Protein AF-A0A5C8BRM3-F1 (afdb_monomer_lite)

Secondary structure (DSSP, 8-state):
------------------------------------------------EEEEEEEPPPSSS---S-TTSPEEEEEEEETTEEEEEEEEEEEE-TTSPEEEEEEE--TTSPTT-EEEEEEE----GGG--S---EEEEEEEE--TTS--EEEE-HHHHHHHHHHHHHHHH---HHHHHHHHHHHHT-TTS-TT--HHHHHHHHHHHH-SSS-HHHHHHHHHHHHHHT-PPPTTS-----------

pLDDT: mean 70.57, std 22.14, range [24.09, 96.56]

Radius of gyration: 27.74 Å; chains: 1; bounding box: 87×80×61 Å

Structure (mmCIF, N/CA/C/O backbone):
data_AF-A0A5C8BRM3-F1
#
_entry.id   AF-A0A5C8BRM3-F1
#
loop_
_atom_site.group_PDB
_atom_site.id
_atom_site.type_symbol
_atom_site.label_atom_id
_atom_site.label_alt_id
_atom_site.label_comp_id
_atom_site.label_asym_id
_atom_site.label_entity_id
_atom_site.label_seq_id
_atom_site.pdbx_PDB_ins_code
_atom_site.Cartn_x
_atom_site.Cartn_y
_atom_site.Cartn_z
_atom_site.occupancy
_atom_site.B_iso_or_equiv
_atom_site.auth_seq_id
_atom_site.auth_comp_id
_atom_site.auth_asym_id
_atom_site.auth_atom_id
_atom_site.pdbx_PDB_model_num
ATOM 1 N N . MET A 1 1 ? 52.887 34.085 -2.400 1.00 33.94 1 MET A N 1
ATOM 2 C CA . MET A 1 1 ? 53.032 35.352 -1.649 1.00 33.94 1 MET A CA 1
ATOM 3 C C . MET A 1 1 ? 51.796 36.210 -1.885 1.00 33.94 1 MET A C 1
ATOM 5 O O . MET A 1 1 ? 51.339 36.276 -3.013 1.00 33.94 1 MET A O 1
ATOM 9 N N . ASN A 1 2 ? 51.320 36.836 -0.806 1.00 32.50 2 ASN A N 1
ATOM 10 C CA . ASN A 1 2 ? 50.302 37.887 -0.669 1.00 32.50 2 ASN A CA 1
ATOM 11 C C . ASN A 1 2 ? 48.790 37.602 -0.811 1.00 32.50 2 ASN A C 1
ATOM 13 O O . ASN A 1 2 ? 48.264 37.232 -1.853 1.00 32.50 2 ASN A O 1
ATOM 17 N N . ARG A 1 3 ? 48.130 37.877 0.327 1.00 39.44 3 ARG A N 1
ATOM 18 C CA . ARG A 1 3 ? 46.704 38.064 0.623 1.00 39.44 3 ARG A CA 1
ATOM 19 C C . ARG A 1 3 ? 46.235 39.467 0.198 1.00 39.44 3 ARG A C 1
ATOM 21 O O . ARG A 1 3 ? 47.055 40.379 0.202 1.00 39.44 3 ARG A O 1
ATOM 28 N N . ASN A 1 4 ? 44.924 39.638 -0.022 1.00 40.19 4 ASN A N 1
ATOM 29 C CA . ASN A 1 4 ? 44.026 40.653 0.593 1.00 40.19 4 ASN A CA 1
ATOM 30 C C . ASN A 1 4 ? 42.667 40.628 -0.145 1.00 40.19 4 ASN A C 1
ATOM 32 O O . ASN A 1 4 ? 42.643 40.661 -1.366 1.00 40.19 4 ASN A O 1
ATOM 36 N N . ILE A 1 5 ? 41.539 40.287 0.497 1.00 44.06 5 ILE A N 1
ATOM 37 C CA . ILE A 1 5 ? 40.654 41.110 1.357 1.00 44.06 5 ILE A CA 1
ATOM 38 C C . ILE A 1 5 ? 40.067 42.321 0.617 1.00 44.06 5 ILE A C 1
ATOM 40 O O . ILE A 1 5 ? 40.790 43.280 0.389 1.00 44.06 5 ILE A O 1
ATOM 44 N N . LEU A 1 6 ? 38.740 42.333 0.404 1.00 38.66 6 LEU A N 1
ATOM 45 C CA . LEU A 1 6 ? 37.897 43.491 0.739 1.00 38.66 6 LEU A CA 1
ATOM 46 C C . LEU A 1 6 ? 36.417 43.104 0.939 1.00 38.66 6 LEU A C 1
ATOM 48 O O . LEU A 1 6 ? 35.855 42.284 0.218 1.00 38.66 6 LEU A O 1
ATOM 52 N N . ARG A 1 7 ? 35.832 43.694 1.988 1.00 39.94 7 ARG A N 1
ATOM 53 C CA . ARG A 1 7 ? 34.447 43.594 2.474 1.00 39.94 7 ARG A CA 1
ATOM 54 C C . ARG A 1 7 ? 33.594 44.759 1.941 1.00 39.94 7 ARG A C 1
ATOM 56 O O . A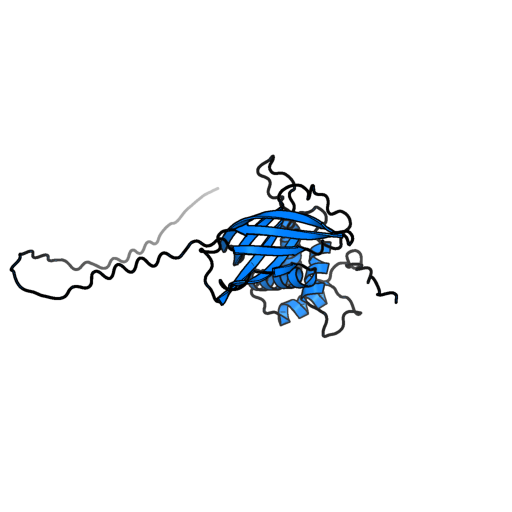RG A 1 7 ? 34.148 45.796 1.600 1.00 39.94 7 ARG A O 1
ATOM 63 N N . HIS A 1 8 ? 32.274 44.590 2.107 1.00 33.12 8 HIS A N 1
ATOM 64 C CA . HIS A 1 8 ? 31.200 45.581 2.341 1.00 33.12 8 HIS A CA 1
ATOM 65 C C . HIS A 1 8 ? 30.158 45.735 1.222 1.00 33.12 8 HIS A C 1
ATOM 67 O O . HIS A 1 8 ? 30.455 46.240 0.152 1.00 33.12 8 HIS A O 1
ATOM 73 N N . HIS A 1 9 ? 28.894 45.414 1.532 1.00 34.38 9 HIS A N 1
ATOM 74 C CA . HIS A 1 9 ? 27.909 46.452 1.855 1.00 34.38 9 HIS A CA 1
ATOM 75 C C . HIS A 1 9 ? 26.719 45.903 2.659 1.00 34.38 9 HIS A C 1
ATOM 77 O O . HIS A 1 9 ? 26.173 44.840 2.386 1.00 34.38 9 HIS A O 1
ATOM 83 N N . VAL A 1 10 ? 26.372 46.670 3.691 1.00 36.19 10 VAL A N 1
ATOM 84 C CA . VAL A 1 10 ? 25.196 46.576 4.559 1.00 36.19 10 VAL A CA 1
ATOM 85 C C . VAL A 1 10 ? 24.140 47.519 3.988 1.00 36.19 10 VAL A C 1
ATOM 87 O O . VAL A 1 10 ? 24.482 48.661 3.691 1.00 36.19 10 VAL A O 1
ATOM 90 N N . VAL A 1 11 ? 22.871 47.104 3.934 1.00 40.31 11 VAL A N 1
ATOM 91 C CA . VAL A 1 11 ? 21.732 48.038 3.941 1.00 40.31 11 VAL A CA 1
ATOM 92 C C . VAL A 1 11 ? 20.674 47.516 4.913 1.00 40.31 11 VAL A C 1
ATOM 94 O O . VAL A 1 11 ? 20.016 46.508 4.674 1.00 40.31 11 VAL A O 1
ATOM 97 N N . LYS A 1 12 ? 20.559 48.221 6.044 1.00 36.03 12 LYS A N 1
ATOM 98 C CA . LYS A 1 12 ? 19.409 48.228 6.955 1.00 36.03 12 LYS A CA 1
ATOM 99 C C . LYS A 1 12 ? 18.320 49.101 6.331 1.00 36.03 12 LYS A C 1
ATOM 101 O O . LYS A 1 12 ? 18.630 50.213 5.912 1.00 36.03 12 LYS A O 1
ATOM 106 N N . LEU A 1 13 ? 17.064 48.666 6.385 1.00 35.78 13 LEU A N 1
ATOM 107 C CA . LEU A 1 13 ? 15.916 49.564 6.272 1.00 35.78 13 LEU A CA 1
ATOM 108 C C . LEU A 1 13 ? 15.060 49.427 7.539 1.00 35.78 13 LEU A C 1
ATOM 110 O O . LEU A 1 13 ? 14.496 48.371 7.810 1.00 35.78 13 LEU A O 1
ATOM 114 N N . CYS A 1 14 ? 15.032 50.499 8.329 1.00 35.19 14 CYS A N 1
ATOM 115 C CA . CYS A 1 14 ? 14.051 50.743 9.382 1.00 35.19 14 CYS A CA 1
ATOM 116 C C . CYS A 1 14 ? 12.782 51.323 8.751 1.00 35.19 14 CYS A C 1
ATOM 118 O O . CYS A 1 14 ? 12.893 52.179 7.875 1.00 35.19 14 CYS A O 1
ATOM 120 N N . LEU A 1 15 ? 11.609 50.997 9.295 1.00 36.41 15 LEU A N 1
ATOM 121 C CA . LEU A 1 15 ? 10.520 51.969 9.355 1.00 36.41 15 LEU A CA 1
ATOM 122 C C . LEU A 1 15 ? 9.766 51.868 10.689 1.00 36.41 15 LEU A C 1
ATOM 124 O O . LEU A 1 15 ? 9.426 50.786 11.162 1.00 36.41 15 LEU A O 1
ATOM 128 N N . CYS A 1 16 ? 9.606 53.051 11.278 1.00 32.66 16 CYS A N 1
ATOM 129 C CA . CYS A 1 16 ? 9.000 53.428 12.552 1.00 32.66 16 CYS A CA 1
ATOM 130 C C . CYS A 1 16 ? 7.506 53.041 12.636 1.00 32.66 16 CYS A C 1
ATOM 132 O O . CYS A 1 16 ? 6.814 53.055 11.627 1.00 32.66 16 CYS A O 1
ATOM 134 N N . MET A 1 17 ? 6.999 52.537 13.768 1.00 33.06 17 MET A N 1
ATOM 135 C CA . MET A 1 17 ? 6.619 53.238 15.014 1.00 33.06 17 MET A CA 1
ATOM 136 C C . MET A 1 17 ? 5.315 54.050 14.883 1.00 33.06 17 MET A C 1
ATOM 138 O O . MET A 1 17 ? 5.264 55.057 14.187 1.00 33.06 17 MET A O 1
ATOM 142 N N . GLY A 1 18 ? 4.289 53.623 15.626 1.00 34.72 18 GLY A N 1
ATOM 143 C CA . GLY A 1 18 ? 3.053 54.355 15.912 1.00 34.72 18 GLY A CA 1
ATOM 144 C C . GLY A 1 18 ? 2.516 53.906 17.277 1.00 34.72 18 GLY A C 1
ATOM 145 O O . GLY A 1 18 ? 2.376 52.712 17.519 1.00 34.72 18 GLY A O 1
ATOM 146 N N . ILE A 1 19 ? 2.328 54.865 18.182 1.00 42.38 19 ILE A N 1
ATOM 147 C CA . ILE A 1 19 ? 2.226 54.759 19.648 1.00 42.38 19 ILE A CA 1
ATOM 148 C C . ILE A 1 19 ? 0.770 54.952 20.136 1.00 42.38 19 ILE A C 1
ATOM 150 O O . ILE A 1 19 ? 0.072 55.788 19.578 1.00 42.38 19 ILE A O 1
ATOM 154 N N . ALA A 1 20 ? 0.429 54.271 21.250 1.00 35.75 20 ALA A N 1
ATOM 155 C CA . ALA A 1 20 ? -0.566 54.590 22.308 1.00 35.75 20 ALA A CA 1
ATOM 156 C C . ALA A 1 20 ? -2.073 54.635 21.937 1.00 35.75 20 ALA A C 1
ATOM 158 O O . ALA A 1 20 ? -2.446 54.927 20.816 1.00 35.75 20 ALA A O 1
ATOM 159 N N . THR A 1 21 ? -3.044 54.360 22.822 1.00 38.44 21 THR A N 1
ATOM 160 C CA . THR A 1 21 ? -3.117 54.611 24.276 1.00 38.44 21 THR A CA 1
ATOM 161 C C . THR A 1 21 ? -4.229 53.758 24.910 1.00 38.44 21 THR A C 1
ATOM 163 O O . THR A 1 21 ? -5.234 53.470 24.266 1.00 38.44 21 THR A O 1
ATOM 166 N N . ALA A 1 22 ? -4.060 53.393 26.182 1.00 45.62 22 ALA A N 1
ATOM 167 C CA . ALA A 1 22 ? -5.053 52.734 27.031 1.00 45.62 22 ALA A CA 1
ATOM 168 C C . ALA A 1 22 ? -6.042 53.734 27.657 1.00 45.62 22 ALA A C 1
ATOM 170 O O . ALA A 1 22 ? -5.637 54.851 27.960 1.00 45.62 22 ALA A O 1
ATOM 171 N N . LEU A 1 23 ? -7.270 53.293 27.968 1.00 40.19 23 LEU A N 1
ATOM 172 C CA . LEU A 1 23 ? -8.104 53.835 29.053 1.00 40.19 23 LEU A CA 1
ATOM 173 C C . LEU A 1 23 ? -8.989 52.721 29.644 1.00 40.19 23 LEU A C 1
ATOM 175 O O . LEU A 1 23 ? -9.676 52.001 28.923 1.00 40.19 23 LEU A O 1
ATOM 179 N N . MET A 1 24 ? -8.933 52.590 30.970 1.00 43.12 24 MET A N 1
ATOM 180 C CA . MET A 1 24 ? -9.827 51.788 31.812 1.00 43.12 24 MET A CA 1
ATOM 181 C C . MET A 1 24 ? -11.068 52.598 32.222 1.00 43.12 24 MET A C 1
ATOM 183 O O . MET A 1 24 ? -10.967 53.819 32.312 1.00 43.12 24 MET A O 1
ATOM 187 N N . THR A 1 25 ? -12.171 51.910 32.559 1.00 35.41 25 THR A N 1
ATOM 188 C CA . THR A 1 25 ? -13.159 52.124 33.667 1.00 35.41 25 THR A CA 1
ATOM 189 C C . THR A 1 25 ? -14.508 51.498 33.256 1.00 35.41 25 THR A C 1
ATOM 191 O O . THR A 1 25 ? -14.985 51.739 32.159 1.00 35.41 25 THR A O 1
ATOM 194 N N . SER A 1 26 ? -15.012 50.462 33.938 1.00 28.09 26 SER A N 1
ATOM 195 C CA . SER A 1 26 ? -15.784 50.412 35.202 1.00 28.09 26 SER A CA 1
ATOM 196 C C . SER A 1 26 ? -17.305 50.289 34.974 1.00 28.09 26 SER A C 1
ATOM 198 O O . SER A 1 26 ? -17.882 50.942 34.116 1.00 28.09 26 SER A O 1
ATOM 200 N N . CYS A 1 27 ? -17.911 49.402 35.767 1.00 39.59 27 CYS A N 1
ATOM 201 C CA . CYS A 1 27 ? -19.230 48.763 35.687 1.00 39.59 27 CYS A CA 1
ATOM 202 C C . CYS A 1 27 ? -20.474 49.671 35.798 1.00 39.59 27 CYS A C 1
ATOM 204 O O . CYS A 1 27 ? -20.433 50.662 36.520 1.00 39.59 27 CYS A O 1
ATOM 206 N N . SER A 1 28 ? -21.629 49.199 35.288 1.00 31.48 28 SER A N 1
ATOM 207 C CA . SER A 1 28 ? -22.890 49.173 36.064 1.00 31.48 28 SER A CA 1
ATOM 208 C C . SER A 1 28 ? -23.969 48.213 35.502 1.00 31.48 28 SER A C 1
ATOM 210 O O . SER A 1 28 ? -24.071 48.015 34.296 1.00 31.48 28 SER A O 1
ATOM 212 N N . ARG A 1 29 ? -24.722 47.641 36.457 1.00 34.34 29 ARG A N 1
ATOM 213 C CA . ARG A 1 29 ? -25.934 46.773 36.505 1.00 34.34 29 ARG A CA 1
ATOM 214 C C . ARG A 1 29 ? -27.139 47.254 35.664 1.00 34.34 29 ARG A C 1
ATOM 216 O O . ARG A 1 29 ? -27.146 48.418 35.294 1.00 34.34 29 ARG A O 1
ATOM 223 N N . ASP A 1 30 ? -28.247 46.551 35.379 1.00 33.84 30 ASP A N 1
ATOM 224 C CA . ASP A 1 30 ? -28.922 45.252 35.659 1.00 33.84 30 ASP A CA 1
ATOM 225 C C . ASP A 1 30 ? -29.889 45.057 34.442 1.00 33.84 30 ASP A C 1
ATOM 227 O O . ASP A 1 30 ? -30.340 46.049 33.872 1.00 33.84 30 ASP A O 1
ATOM 231 N N . SER A 1 31 ? -30.293 43.884 33.935 1.00 34.47 31 SER A N 1
ATOM 232 C CA . SER A 1 31 ? -31.381 43.061 34.488 1.00 34.47 31 SER A CA 1
ATOM 233 C C . SER A 1 31 ? -31.835 41.967 33.488 1.00 34.47 31 SER A C 1
ATOM 235 O O . SER A 1 31 ? -32.040 42.223 32.308 1.00 34.47 31 SER A O 1
ATOM 237 N N . ASN A 1 32 ? -32.050 40.772 34.046 1.0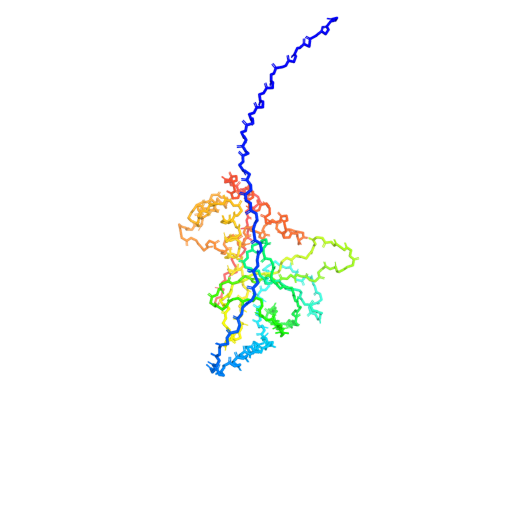0 32.44 32 ASN A N 1
ATOM 238 C CA . ASN A 1 32 ? -33.080 39.762 33.768 1.00 32.44 32 ASN A CA 1
ATOM 239 C C . ASN A 1 32 ? -33.186 38.913 32.477 1.00 32.44 32 ASN A C 1
ATOM 241 O O . ASN A 1 32 ? -33.354 39.375 31.356 1.00 32.44 32 ASN A O 1
ATOM 245 N N . THR A 1 33 ? -33.380 37.622 32.794 1.00 35.09 33 THR A N 1
ATOM 246 C CA . THR A 1 33 ? -34.194 36.574 32.149 1.00 35.09 33 THR A CA 1
ATOM 247 C C . THR A 1 33 ? -33.645 35.845 30.929 1.00 35.09 33 THR A C 1
ATOM 249 O O . THR A 1 33 ? -33.530 36.391 29.841 1.00 35.09 33 THR A O 1
ATOM 252 N N . GLY A 1 34 ? -33.439 34.537 31.107 1.00 32.78 34 GLY A N 1
ATOM 253 C CA . GLY A 1 34 ? -33.334 33.587 30.005 1.00 32.78 34 GLY A CA 1
ATOM 254 C C . GLY A 1 34 ? -32.435 32.411 30.335 1.00 32.78 34 GLY A C 1
ATOM 255 O O . GLY A 1 34 ? -31.276 32.388 29.943 1.00 32.78 34 GLY A O 1
ATOM 256 N N . ALA A 1 35 ? -32.971 31.437 31.067 1.00 44.75 35 ALA A N 1
ATOM 257 C CA . ALA A 1 35 ? -32.352 30.134 31.231 1.00 44.75 35 ALA A CA 1
ATOM 258 C C . ALA A 1 35 ? -32.017 29.521 29.862 1.00 44.75 35 ALA A C 1
ATOM 260 O O . ALA A 1 35 ? -32.916 29.300 29.061 1.00 44.75 35 ALA A O 1
ATOM 261 N N . PHE A 1 36 ? -30.743 29.214 29.630 1.00 35.62 36 PHE A N 1
ATOM 262 C CA . PHE A 1 36 ? -30.307 28.150 28.726 1.00 35.62 36 PHE A CA 1
ATOM 263 C C . PHE A 1 36 ? -28.904 27.704 29.159 1.00 35.62 36 PHE A C 1
ATOM 265 O O . PHE A 1 36 ? -27.912 27.870 28.455 1.00 35.62 36 PHE A O 1
ATOM 272 N N . GLU A 1 37 ? -28.812 27.086 30.341 1.00 37.88 37 GLU A N 1
ATOM 273 C CA . GLU A 1 37 ? -27.735 26.126 30.610 1.00 37.88 37 GLU A CA 1
ATOM 274 C C . GLU A 1 37 ? -28.010 24.846 29.808 1.00 37.88 37 GLU A C 1
ATOM 276 O O . GLU A 1 37 ? -28.275 23.771 30.332 1.00 37.88 37 GLU A O 1
ATOM 281 N N . GLY A 1 38 ? -27.939 24.971 28.486 1.00 37.31 38 GLY A N 1
ATOM 282 C CA . GLY A 1 38 ? -27.711 23.849 27.598 1.00 37.31 38 GLY A CA 1
ATOM 283 C C . GLY A 1 38 ? -26.216 23.583 27.554 1.00 37.31 38 GLY A C 1
ATOM 284 O O . GLY A 1 38 ? -25.580 23.808 26.527 1.00 37.31 38 GLY A O 1
ATOM 285 N N . LYS A 1 39 ? -25.629 23.098 28.657 1.00 35.75 39 LYS A N 1
ATOM 286 C CA . LYS A 1 39 ? -24.411 22.291 28.535 1.00 35.75 39 LYS A CA 1
ATOM 287 C C . LYS A 1 39 ? -24.839 21.003 27.848 1.00 35.75 39 LYS A C 1
ATOM 289 O O . LYS A 1 39 ? -25.041 19.977 28.491 1.00 35.75 39 LYS A O 1
ATOM 294 N N . THR A 1 40 ? -24.970 21.054 26.527 1.00 38.59 40 THR A N 1
ATOM 295 C CA . THR A 1 40 ? -24.859 19.862 25.703 1.00 38.59 40 THR A CA 1
ATOM 296 C C . THR A 1 40 ? -23.413 19.418 25.868 1.00 38.59 40 THR A C 1
ATOM 298 O O . THR A 1 40 ? -22.533 19.765 25.084 1.00 38.59 40 THR A O 1
ATOM 301 N N . GLN A 1 41 ? -23.141 18.685 26.950 1.00 38.06 41 GLN A N 1
ATOM 302 C CA . GLN A 1 41 ? -22.083 17.699 26.923 1.00 38.06 41 GLN A CA 1
ATOM 303 C C . GLN A 1 41 ? -22.475 16.768 25.784 1.00 38.06 41 GLN A C 1
ATOM 305 O O . GLN A 1 41 ? -23.250 15.829 25.953 1.00 38.06 41 GLN A O 1
ATOM 310 N N . ILE A 1 42 ? -21.968 17.070 24.590 1.00 38.38 42 ILE A N 1
ATOM 311 C CA . ILE A 1 42 ? -21.775 16.062 23.568 1.00 38.38 42 ILE A CA 1
ATOM 312 C C . ILE A 1 42 ? -20.759 15.123 24.207 1.00 38.38 42 ILE A C 1
ATOM 314 O O . ILE A 1 42 ? -19.548 15.296 24.084 1.00 38.38 42 ILE A O 1
ATOM 318 N N . ILE A 1 43 ? -21.263 14.169 24.987 1.00 41.25 43 ILE A N 1
ATOM 319 C CA . ILE A 1 43 ? -20.528 12.968 25.329 1.00 41.25 43 ILE A CA 1
ATOM 320 C C . ILE A 1 43 ? -20.413 12.265 23.983 1.00 41.25 43 ILE A C 1
ATOM 322 O O . ILE A 1 43 ? -21.282 11.484 23.595 1.00 41.25 43 ILE A O 1
ATOM 326 N N . ALA A 1 44 ? -19.383 12.632 23.216 1.00 46.28 44 ALA A N 1
ATOM 327 C CA . ALA A 1 44 ? -18.902 11.811 22.128 1.00 46.28 44 ALA A CA 1
ATOM 328 C C . ALA A 1 44 ? -18.569 10.485 22.801 1.00 46.28 44 ALA A C 1
ATOM 330 O O . ALA A 1 44 ? -17.582 10.358 23.525 1.00 46.28 44 ALA A O 1
ATOM 331 N N . THR A 1 45 ? -19.508 9.549 22.719 1.00 51.41 45 THR A N 1
ATOM 332 C CA . THR A 1 45 ? -19.358 8.252 23.348 1.00 51.41 45 THR A CA 1
ATOM 333 C C . THR A 1 45 ? -18.177 7.618 22.641 1.00 51.41 45 THR A C 1
ATOM 335 O O . THR A 1 45 ? -18.256 7.320 21.452 1.00 51.41 45 THR A O 1
ATOM 338 N N . ASN A 1 46 ? -17.061 7.508 23.370 1.00 62.44 46 ASN A N 1
ATOM 339 C CA . ASN A 1 46 ? -15.823 6.870 22.942 1.00 62.44 46 ASN A CA 1
ATOM 340 C C . ASN A 1 46 ? -16.097 5.378 22.716 1.00 62.44 46 ASN A C 1
ATOM 342 O O . ASN A 1 46 ? -15.691 4.543 23.520 1.00 62.44 46 ASN A O 1
ATOM 346 N N . LYS A 1 47 ? -16.860 5.033 21.679 1.00 69.00 47 LYS A N 1
ATOM 347 C CA . LYS A 1 47 ? -17.180 3.647 21.373 1.00 69.00 47 LYS A CA 1
ATOM 348 C C . LYS A 1 47 ? -15.995 3.060 20.618 1.00 69.00 47 LYS A C 1
ATOM 350 O O . LYS A 1 47 ? -15.677 3.555 19.537 1.00 69.00 47 LYS A O 1
ATOM 355 N N . PRO A 1 48 ? -15.333 2.038 21.179 1.00 79.69 48 PRO A N 1
ATOM 356 C CA . PRO A 1 48 ? -14.344 1.284 20.434 1.00 79.69 48 PRO A CA 1
ATOM 357 C C . PRO A 1 48 ? -15.002 0.705 19.181 1.00 79.69 48 PRO A C 1
ATOM 359 O O . PRO A 1 48 ? -16.143 0.237 19.237 1.00 79.69 48 PRO A O 1
ATOM 362 N N . VAL A 1 49 ? -14.287 0.734 18.063 1.00 80.44 49 VAL A N 1
ATOM 363 C CA . VAL A 1 49 ? -14.715 0.135 16.801 1.00 80.44 49 VAL A CA 1
ATOM 364 C C . VAL A 1 49 ? -13.838 -1.082 16.549 1.00 80.44 49 VAL A C 1
ATOM 366 O O . VAL A 1 49 ? -12.613 -1.028 16.666 1.00 80.44 49 VAL A O 1
ATOM 369 N N . THR A 1 50 ? -14.465 -2.205 16.215 1.00 84.62 50 THR A N 1
ATOM 370 C CA . THR A 1 50 ? -13.729 -3.389 15.775 1.00 84.62 50 THR A CA 1
ATOM 371 C C . THR A 1 50 ? -13.213 -3.161 14.359 1.00 84.62 50 THR A C 1
ATOM 373 O O . THR A 1 50 ? -13.976 -2.767 13.483 1.00 84.62 50 THR A O 1
ATOM 376 N N . ILE A 1 51 ? -11.936 -3.436 14.122 1.00 84.12 51 ILE A N 1
ATOM 377 C CA . ILE A 1 51 ? -11.317 -3.449 12.796 1.00 84.12 51 ILE A CA 1
ATOM 378 C C . ILE A 1 51 ? -11.089 -4.910 12.427 1.00 84.12 51 ILE A C 1
ATOM 380 O O . ILE A 1 51 ? -10.533 -5.669 13.224 1.00 84.12 51 ILE A O 1
ATOM 384 N N . LYS A 1 52 ? -11.515 -5.304 11.226 1.00 87.12 52 LYS A N 1
ATOM 385 C CA . LYS A 1 52 ? -11.315 -6.650 10.682 1.00 87.12 52 LYS A CA 1
ATOM 386 C C . LYS A 1 52 ? -10.504 -6.562 9.400 1.00 87.12 52 LYS A C 1
ATOM 388 O O . LYS A 1 52 ? -10.850 -5.808 8.496 1.00 87.12 52 LYS A O 1
ATOM 393 N N . LEU A 1 53 ? -9.434 -7.342 9.321 1.00 84.06 53 LEU A N 1
ATOM 394 C CA . LEU A 1 53 ? -8.540 -7.390 8.171 1.00 84.06 53 LEU A CA 1
ATOM 395 C C . LEU A 1 53 ? -8.361 -8.838 7.733 1.00 84.06 53 LEU A C 1
ATOM 397 O O . LEU A 1 53 ? -8.143 -9.730 8.553 1.00 84.06 53 LEU A O 1
ATOM 401 N N . THR A 1 54 ? -8.411 -9.069 6.430 1.00 83.75 54 THR A N 1
ATOM 402 C CA . THR A 1 54 ? -7.857 -10.280 5.827 1.00 83.75 54 THR A CA 1
ATOM 403 C C . THR A 1 54 ? -6.638 -9.860 5.034 1.00 83.75 54 THR A C 1
ATOM 405 O O . THR A 1 54 ? -6.760 -9.074 4.103 1.00 83.75 54 THR A O 1
ATOM 408 N N . VAL A 1 55 ? -5.466 -10.342 5.427 1.00 79.38 55 VAL A N 1
ATOM 409 C CA . VAL A 1 55 ? -4.209 -10.052 4.747 1.00 79.38 55 VAL A CA 1
ATOM 410 C C . VAL A 1 55 ? -3.845 -11.260 3.908 1.00 79.38 55 VAL A C 1
ATOM 412 O O . VAL A 1 55 ? -3.564 -12.343 4.428 1.00 79.38 55 VAL A O 1
ATOM 415 N N . GLU A 1 56 ? -3.882 -11.074 2.596 1.00 78.25 56 GLU A N 1
ATOM 416 C CA . GLU A 1 56 ? -3.250 -11.985 1.662 1.00 78.25 56 GLU A CA 1
ATOM 417 C C . GLU A 1 56 ? -1.748 -11.711 1.719 1.00 78.25 56 GLU A C 1
ATOM 419 O O . GLU A 1 56 ? -1.316 -10.586 1.455 1.00 78.25 56 GLU A O 1
ATOM 424 N N . PRO A 1 57 ? -0.940 -12.696 2.133 1.00 62.41 57 PRO A N 1
ATOM 425 C CA . PRO A 1 57 ? 0.481 -12.494 2.302 1.00 62.41 57 PRO A CA 1
ATOM 426 C C . PRO A 1 57 ? 1.130 -11.988 1.031 1.00 62.41 57 PRO A C 1
ATOM 428 O O . PRO A 1 57 ? 0.742 -12.360 -0.081 1.00 62.41 57 PRO A O 1
ATOM 431 N N . ARG A 1 58 ? 2.217 -11.240 1.207 1.00 62.25 58 ARG A N 1
ATOM 432 C CA . ARG A 1 58 ? 3.105 -10.934 0.097 1.00 62.25 58 ARG A CA 1
ATOM 433 C C . ARG A 1 58 ? 3.562 -12.254 -0.531 1.00 62.25 58 ARG A C 1
ATOM 435 O O . ARG A 1 58 ? 4.164 -13.068 0.156 1.00 62.25 58 ARG A O 1
ATOM 442 N N . LEU A 1 59 ? 3.273 -12.460 -1.821 1.00 43.47 59 LEU A N 1
ATOM 443 C CA . LEU A 1 59 ? 3.512 -13.684 -2.619 1.00 43.47 59 LEU A CA 1
ATOM 444 C C . LEU A 1 59 ? 4.963 -14.227 -2.633 1.00 43.47 59 LEU A C 1
ATOM 446 O O . LEU A 1 59 ? 5.268 -15.180 -3.349 1.00 43.47 59 LEU A O 1
ATOM 450 N N . THR A 1 60 ? 5.885 -13.655 -1.865 1.00 43.09 60 THR A N 1
ATOM 451 C CA . THR A 1 60 ? 7.236 -14.179 -1.698 1.00 43.09 60 THR A CA 1
ATOM 452 C C . THR A 1 60 ? 7.266 -15.173 -0.546 1.00 43.09 60 THR A C 1
ATOM 454 O O . THR A 1 60 ? 6.888 -14.844 0.576 1.00 43.09 60 THR A O 1
ATOM 457 N N . LYS A 1 61 ? 7.729 -16.391 -0.855 1.00 42.72 61 LYS A N 1
ATOM 458 C CA . LYS A 1 61 ? 8.083 -17.451 0.097 1.00 42.72 61 LYS A CA 1
ATOM 459 C C . LYS A 1 61 ? 8.687 -16.845 1.364 1.00 42.72 61 LYS A C 1
ATOM 461 O O . LYS A 1 61 ? 9.606 -16.043 1.261 1.00 42.72 61 LYS A O 1
ATOM 466 N N . ASP A 1 62 ? 8.187 -17.286 2.512 1.00 48.56 62 ASP A N 1
ATOM 467 C CA . ASP A 1 62 ? 8.628 -16.925 3.859 1.00 48.56 62 ASP A CA 1
ATOM 468 C C . ASP A 1 62 ? 7.949 -15.687 4.459 1.00 48.56 62 ASP A C 1
ATOM 470 O O . ASP A 1 62 ? 8.593 -14.679 4.756 1.00 48.56 62 ASP A O 1
ATOM 474 N N . ILE A 1 63 ? 6.663 -15.814 4.812 1.00 51.34 63 ILE A N 1
ATOM 475 C CA . ILE A 1 63 ? 6.185 -15.066 5.978 1.00 51.34 63 ILE A CA 1
ATOM 476 C C . ILE A 1 63 ? 6.897 -15.638 7.218 1.00 51.34 63 ILE A C 1
ATOM 478 O O . ILE A 1 63 ? 6.418 -16.554 7.883 1.00 51.34 63 ILE A O 1
ATOM 482 N N . LYS A 1 64 ? 8.107 -15.152 7.497 1.00 51.88 64 LYS A N 1
ATOM 483 C CA . LYS A 1 64 ? 8.848 -15.468 8.721 1.00 51.88 64 LYS A CA 1
ATOM 484 C C . LYS A 1 64 ? 8.393 -14.500 9.809 1.00 51.88 64 LYS A C 1
ATOM 486 O O . LYS A 1 64 ? 8.795 -13.338 9.819 1.00 51.88 64 LYS A O 1
ATOM 491 N N . GLY A 1 65 ? 7.555 -14.988 10.715 1.00 54.97 65 GLY A N 1
ATOM 492 C CA . GLY A 1 65 ? 7.051 -14.244 11.865 1.00 54.97 65 GLY A CA 1
ATOM 493 C C . GLY A 1 65 ? 6.192 -15.140 12.751 1.00 54.97 65 GLY A C 1
ATOM 494 O O . GLY A 1 65 ? 5.557 -16.073 12.261 1.00 54.97 65 GLY A O 1
ATOM 495 N N . ASP A 1 66 ? 6.201 -14.886 14.056 1.00 61.31 66 ASP A N 1
ATOM 496 C CA . ASP A 1 66 ? 5.335 -15.586 15.002 1.00 61.31 66 ASP A CA 1
ATOM 497 C C . ASP A 1 66 ? 3.949 -14.921 15.038 1.00 61.31 66 ASP A C 1
ATOM 499 O O . ASP A 1 66 ? 3.619 -14.139 15.925 1.00 61.31 66 ASP A O 1
ATOM 503 N N . PHE A 1 67 ? 3.090 -15.248 14.071 1.00 67.38 67 PHE A N 1
ATOM 504 C CA . PHE A 1 67 ? 1.728 -14.692 14.001 1.00 67.38 67 PHE A CA 1
ATOM 505 C C . PHE A 1 67 ? 0.808 -15.121 15.151 1.00 67.38 67 PHE A C 1
ATOM 507 O O . PHE A 1 67 ? -0.355 -14.726 15.157 1.00 67.38 67 PHE A O 1
ATOM 514 N N . THR A 1 68 ? 1.300 -15.904 16.119 1.00 61.47 68 THR A N 1
ATOM 515 C CA . THR A 1 68 ? 0.581 -16.159 17.374 1.00 61.47 68 THR A CA 1
ATOM 516 C C . THR A 1 68 ? 0.625 -14.955 18.323 1.00 61.47 68 THR A C 1
ATOM 518 O O . THR A 1 68 ? -0.222 -14.842 19.210 1.00 61.47 68 THR A O 1
ATOM 521 N N . GLN A 1 69 ? 1.567 -14.026 18.118 1.00 65.75 69 GLN A N 1
ATOM 522 C CA . GLN A 1 69 ? 1.664 -12.761 18.851 1.00 65.75 69 GLN A CA 1
ATOM 523 C C . GLN A 1 69 ? 0.928 -11.624 18.123 1.00 65.75 69 GLN A C 1
ATOM 525 O O . GLN A 1 69 ? 0.408 -11.791 17.017 1.00 65.75 69 GLN A O 1
ATOM 530 N N . SER A 1 70 ? 0.845 -10.447 18.746 1.00 75.88 70 SER A N 1
ATOM 531 C CA . SER A 1 70 ? 0.157 -9.297 18.158 1.00 75.88 70 SER A CA 1
ATOM 532 C C . SER A 1 70 ? 0.896 -8.724 16.942 1.00 75.88 70 SER A C 1
ATOM 534 O O . SER A 1 70 ? 2.097 -8.480 17.003 1.00 75.88 70 SER A O 1
ATOM 536 N N . VAL A 1 71 ? 0.182 -8.493 15.838 1.00 81.69 71 VAL A N 1
ATOM 537 C CA . VAL A 1 71 ? 0.711 -7.903 14.597 1.00 81.69 71 VAL A CA 1
ATOM 538 C C . VAL A 1 71 ? 0.500 -6.383 14.613 1.00 81.69 71 VAL A C 1
ATOM 540 O O . VAL A 1 71 ? -0.647 -5.935 14.674 1.00 81.69 71 VAL A O 1
ATOM 543 N N . PRO A 1 72 ? 1.563 -5.565 14.552 1.00 85.62 72 PRO A N 1
ATOM 544 C CA . PRO A 1 72 ? 1.426 -4.116 14.599 1.00 85.62 72 PRO A CA 1
ATOM 545 C C . PRO A 1 72 ? 0.744 -3.549 13.348 1.00 85.62 72 PRO A C 1
ATOM 547 O O . PRO A 1 72 ? 0.987 -3.997 12.226 1.00 85.62 72 PRO A O 1
ATOM 550 N N . TYR A 1 73 ? -0.063 -2.506 13.538 1.00 87.94 73 TYR A N 1
ATOM 551 C CA . TYR A 1 73 ? -0.626 -1.711 12.447 1.00 87.94 73 TYR A CA 1
ATOM 552 C C . TYR A 1 73 ? -0.558 -0.211 12.742 1.00 87.94 73 TYR A C 1
ATOM 554 O O . TYR A 1 73 ? -0.413 0.204 13.893 1.00 87.94 73 TYR A O 1
ATOM 562 N N . SER A 1 74 ? -0.693 0.597 11.691 1.00 88.81 74 SER A N 1
ATOM 563 C CA . SER A 1 74 ? -0.757 2.055 11.764 1.00 88.81 74 SER A CA 1
ATOM 564 C C . SER A 1 74 ? -1.859 2.594 10.852 1.00 88.81 74 SER A C 1
ATOM 566 O O . SER A 1 74 ? -1.938 2.189 9.694 1.00 88.81 74 SER A O 1
ATOM 568 N N . ILE A 1 75 ? -2.689 3.518 11.345 1.00 89.19 75 ILE A N 1
ATOM 569 C CA . ILE A 1 75 ? -3.661 4.268 10.533 1.00 89.19 75 ILE A CA 1
ATOM 570 C C . ILE A 1 75 ? -3.152 5.687 10.325 1.00 89.19 75 ILE A C 1
ATOM 572 O O . ILE A 1 75 ? -2.713 6.366 11.261 1.00 89.19 75 ILE A O 1
ATOM 576 N N . GLN A 1 76 ? -3.220 6.141 9.078 1.00 88.38 76 GLN A N 1
ATOM 577 C CA . GLN A 1 76 ? -2.653 7.413 8.658 1.00 88.38 76 GLN A CA 1
ATOM 578 C C . GLN A 1 76 ? -3.616 8.136 7.711 1.00 88.38 76 GLN A C 1
ATOM 580 O O . GLN A 1 76 ? -4.279 7.516 6.881 1.00 88.38 76 GLN A O 1
ATOM 585 N N . GLU A 1 77 ? -3.691 9.462 7.826 1.00 83.56 77 GLU A N 1
ATOM 586 C CA . GLU A 1 77 ? -4.377 10.303 6.828 1.00 83.56 77 GLU A CA 1
ATOM 587 C C . GLU A 1 77 ? -3.460 10.559 5.627 1.00 83.56 77 GLU A C 1
ATOM 589 O O . GLU A 1 77 ? -3.914 10.636 4.488 1.00 83.56 77 GLU A O 1
ATOM 594 N N . ARG A 1 78 ? -2.153 10.697 5.890 1.00 74.31 78 ARG A N 1
ATOM 595 C CA . ARG A 1 78 ? -1.102 10.899 4.885 1.00 74.31 78 ARG A CA 1
ATOM 596 C C . ARG A 1 78 ? 0.177 10.177 5.284 1.00 74.31 78 ARG A C 1
ATOM 598 O O . ARG A 1 78 ? 0.313 9.808 6.447 1.00 74.31 78 ARG A O 1
ATOM 605 N N . SER A 1 79 ? 1.161 10.066 4.387 1.00 67.12 79 SER A N 1
ATOM 606 C CA . SER A 1 79 ? 2.371 9.284 4.676 1.00 67.12 79 SER A CA 1
ATOM 607 C C . SER A 1 79 ? 3.175 9.733 5.881 1.00 67.12 79 SER A C 1
ATOM 609 O O . SER A 1 79 ? 3.815 8.921 6.537 1.00 67.12 79 SER A O 1
ATOM 611 N N . TRP A 1 80 ? 3.130 11.028 6.171 1.00 66.62 80 TRP A N 1
ATOM 612 C CA . TRP A 1 80 ? 3.814 11.653 7.298 1.00 66.62 80 TRP A CA 1
ATOM 613 C C . TRP A 1 80 ? 2.858 12.016 8.440 1.00 66.62 80 TRP A C 1
ATOM 615 O O . TRP A 1 80 ? 3.303 12.553 9.451 1.00 66.62 80 TRP A O 1
ATOM 625 N N . HIS A 1 81 ? 1.554 11.748 8.295 1.00 78.19 81 HIS A N 1
ATOM 626 C CA . HIS A 1 81 ? 0.545 12.069 9.302 1.00 78.19 81 HIS A CA 1
ATOM 627 C C . HIS A 1 81 ? -0.098 10.796 9.848 1.00 78.19 81 HIS A C 1
ATOM 629 O O . HIS A 1 81 ? -1.152 10.338 9.393 1.00 78.19 81 HIS A O 1
ATOM 635 N N . LYS A 1 82 ? 0.585 10.229 10.841 1.00 83.50 82 LYS A N 1
ATOM 636 C CA . LYS A 1 82 ? 0.136 9.074 11.610 1.00 83.50 82 LYS A CA 1
ATOM 637 C C . LYS A 1 82 ? -0.882 9.497 12.668 1.00 83.50 82 LYS A C 1
ATOM 639 O O . LYS A 1 82 ? -0.637 10.450 13.402 1.00 83.50 82 LYS A O 1
ATOM 644 N N . LEU A 1 83 ? -1.988 8.759 12.757 1.00 86.94 83 LEU A N 1
ATOM 645 C CA . LEU A 1 83 ? -3.102 9.056 13.664 1.00 86.94 83 LEU A CA 1
ATOM 646 C C . LEU A 1 83 ? -3.306 7.999 14.748 1.00 86.94 83 LEU A C 1
ATOM 648 O O . LEU A 1 83 ? -3.773 8.330 15.836 1.00 86.94 83 LEU A O 1
ATOM 652 N N . LEU A 1 84 ? -2.987 6.740 14.449 1.00 87.44 84 LEU A N 1
ATOM 653 C CA . LEU A 1 84 ? -3.147 5.623 15.374 1.00 87.44 84 LEU A CA 1
ATOM 654 C C . LEU A 1 84 ? -2.077 4.570 15.096 1.00 87.44 84 LEU A C 1
ATOM 656 O O . LEU A 1 84 ? -1.806 4.269 13.936 1.00 87.44 84 LEU A O 1
ATOM 660 N N . ASP A 1 85 ? -1.526 3.993 16.157 1.00 88.12 85 ASP A N 1
ATOM 661 C CA . ASP A 1 85 ? -0.806 2.725 16.116 1.00 88.12 85 ASP A CA 1
ATOM 662 C C . ASP A 1 85 ? -1.545 1.740 17.019 1.00 88.12 85 ASP A C 1
ATOM 664 O O . ASP A 1 85 ? -2.043 2.119 18.081 1.00 88.12 85 ASP A O 1
ATOM 668 N N . GLY A 1 86 ? -1.605 0.482 16.608 1.00 87.69 86 GLY A N 1
ATOM 669 C CA . GLY A 1 86 ? -2.273 -0.548 17.384 1.00 87.69 86 GLY A CA 1
ATOM 670 C C . GLY A 1 86 ? -1.731 -1.935 17.094 1.00 87.69 86 GLY A C 1
ATOM 671 O O . GLY A 1 86 ? -0.691 -2.113 16.455 1.00 87.69 86 GLY A O 1
ATOM 672 N N . GLN A 1 87 ? -2.438 -2.927 17.618 1.00 89.06 87 GLN A N 1
ATOM 673 C CA . GLN A 1 87 ? -2.022 -4.320 17.618 1.00 89.06 87 GLN A CA 1
ATOM 674 C C . GLN A 1 87 ? -3.189 -5.203 17.184 1.00 89.06 87 GLN A C 1
ATOM 676 O O . GLN A 1 87 ? -4.261 -5.166 17.779 1.00 89.06 87 GLN A O 1
ATOM 681 N N . LEU A 1 88 ? -2.981 -6.006 16.148 1.00 87.50 88 LEU A N 1
ATOM 682 C CA . LEU A 1 88 ? -3.950 -6.959 15.626 1.00 87.50 88 LEU A CA 1
ATOM 683 C C . LEU A 1 88 ? -3.717 -8.334 16.239 1.00 87.50 88 LEU A C 1
ATOM 685 O O . LEU A 1 88 ? -2.583 -8.796 16.352 1.00 87.50 88 LEU A O 1
ATOM 689 N N . LYS A 1 89 ? -4.802 -9.030 16.564 1.00 89.12 89 LYS A N 1
ATOM 690 C CA . LYS A 1 89 ? -4.773 -10.468 16.833 1.00 89.12 89 LYS A CA 1
ATOM 691 C C . LYS A 1 89 ? -5.000 -11.192 15.518 1.00 89.12 89 LYS A C 1
ATOM 693 O O . LYS A 1 89 ? -6.059 -11.023 14.918 1.00 89.12 89 LYS A O 1
ATOM 698 N N . CYS A 1 90 ? -4.020 -11.965 15.069 1.00 85.31 90 CYS A N 1
ATOM 699 C CA . CYS A 1 90 ? -4.061 -12.637 13.777 1.00 85.31 90 CYS A CA 1
ATOM 700 C C . CYS A 1 90 ? -4.101 -14.155 13.932 1.00 85.31 90 CYS A C 1
ATOM 702 O O . CYS A 1 90 ? -3.538 -14.714 14.865 1.00 85.31 90 CYS A O 1
ATOM 704 N N . ASN A 1 91 ? -4.764 -14.820 12.991 1.00 84.81 91 ASN A N 1
ATOM 705 C CA . ASN A 1 91 ? -4.771 -16.270 12.860 1.00 84.81 91 ASN A CA 1
ATOM 706 C C . ASN A 1 91 ? -4.380 -16.639 11.429 1.00 84.81 91 ASN A C 1
ATOM 708 O O . ASN A 1 91 ? -4.925 -16.077 10.474 1.00 84.81 91 ASN A O 1
ATOM 712 N N . LEU A 1 92 ? -3.455 -17.590 11.288 1.00 81.62 92 LEU A N 1
ATOM 713 C CA . LEU A 1 92 ? -3.098 -18.158 9.993 1.00 81.62 92 LEU A CA 1
ATOM 714 C C . LEU A 1 92 ? -4.190 -19.133 9.544 1.00 81.62 92 LEU A C 1
ATOM 716 O O . LEU A 1 92 ? -4.494 -20.112 10.224 1.00 81.62 92 LEU A O 1
ATOM 720 N N . MET A 1 93 ? -4.789 -18.840 8.398 1.00 82.81 93 MET A N 1
ATOM 721 C CA . MET A 1 93 ? -5.819 -19.650 7.766 1.00 82.81 93 MET A CA 1
ATOM 722 C C . MET A 1 93 ? -5.182 -20.805 6.968 1.00 82.81 93 MET A C 1
ATOM 724 O O . MET A 1 93 ? -4.030 -20.696 6.540 1.00 82.81 93 MET A O 1
ATOM 728 N N . PRO A 1 94 ? -5.919 -21.902 6.702 1.00 80.31 94 PRO A N 1
ATOM 729 C CA . PRO A 1 94 ? -5.404 -23.045 5.935 1.00 80.31 94 PRO A CA 1
ATOM 730 C C . PRO A 1 94 ? -4.926 -22.705 4.515 1.00 80.31 94 PRO A C 1
ATOM 732 O O . PRO A 1 94 ? -4.081 -23.397 3.960 1.00 80.31 94 PRO A O 1
ATOM 735 N N . ASP A 1 95 ? -5.452 -21.631 3.929 1.00 79.69 95 ASP A N 1
ATOM 736 C CA . ASP A 1 95 ? -5.071 -21.108 2.612 1.00 79.69 95 ASP A CA 1
ATOM 737 C C . ASP A 1 95 ? -3.888 -20.125 2.674 1.00 79.69 95 ASP A C 1
ATOM 739 O O . ASP A 1 95 ? -3.639 -19.378 1.731 1.00 79.69 95 ASP A O 1
ATOM 743 N N . SER A 1 96 ? -3.148 -20.128 3.786 1.00 76.81 96 SER A N 1
ATOM 744 C CA . SER A 1 96 ? -2.021 -19.238 4.076 1.00 76.81 96 SER A CA 1
ATOM 745 C C . SER A 1 96 ? -2.380 -17.759 4.259 1.00 76.81 96 SER A C 1
ATOM 747 O O . SER A 1 96 ? -1.471 -16.954 4.440 1.00 76.81 96 SER A O 1
ATOM 749 N N . ARG A 1 97 ? -3.662 -17.366 4.269 1.00 81.81 97 ARG A N 1
ATOM 750 C CA . ARG A 1 97 ? -4.057 -15.979 4.573 1.00 81.81 97 ARG A CA 1
ATOM 751 C C . ARG A 1 97 ? -4.008 -15.686 6.068 1.00 81.81 97 ARG A C 1
ATOM 753 O O . ARG A 1 97 ? -4.261 -16.563 6.888 1.00 81.81 97 ARG A O 1
ATOM 760 N N . LEU A 1 98 ? -3.735 -14.438 6.440 1.00 82.38 98 LEU A N 1
ATOM 761 C CA . LEU A 1 98 ? -3.836 -13.987 7.828 1.00 82.38 98 LEU A CA 1
ATOM 762 C C . LEU A 1 98 ? -5.186 -13.310 8.041 1.00 82.38 98 LEU A C 1
ATOM 764 O O . LEU A 1 98 ? -5.500 -12.308 7.401 1.00 82.38 98 LEU A O 1
ATOM 768 N N . LYS A 1 99 ? -5.988 -13.835 8.964 1.00 88.12 99 LYS A N 1
ATOM 769 C CA . LYS A 1 99 ? -7.214 -13.173 9.412 1.00 88.12 99 LYS A CA 1
ATOM 770 C C . LYS A 1 99 ? -6.939 -12.461 10.725 1.00 88.12 99 LYS A C 1
ATOM 772 O O . LYS A 1 99 ? -6.636 -13.111 11.722 1.00 88.12 99 LYS A O 1
ATOM 777 N N . CYS A 1 100 ? -7.055 -11.144 10.713 1.00 87.38 100 CYS A N 1
ATOM 778 C CA . CYS A 1 100 ? -6.651 -10.266 11.795 1.00 87.38 100 CYS A CA 1
ATOM 779 C C . CYS A 1 100 ? -7.827 -9.427 12.297 1.00 87.38 100 CYS A C 1
ATOM 781 O O . CYS A 1 100 ? -8.635 -8.935 11.510 1.00 87.38 100 CYS A O 1
ATOM 783 N N . GLU A 1 101 ? -7.912 -9.223 13.607 1.00 91.00 101 GLU A N 1
ATOM 784 C CA . GLU A 1 101 ? -8.886 -8.312 14.201 1.00 91.00 101 GLU A CA 1
ATOM 785 C C . GLU A 1 101 ? -8.327 -7.577 15.420 1.00 91.00 101 GLU A C 1
ATOM 787 O O . GLU A 1 101 ? -7.468 -8.075 16.147 1.00 91.00 101 GLU A O 1
ATOM 792 N N . THR A 1 102 ? -8.833 -6.370 15.643 1.00 89.94 102 THR A N 1
ATOM 793 C CA . THR A 1 102 ? -8.612 -5.590 16.864 1.00 89.94 102 THR A CA 1
ATOM 794 C C . THR A 1 102 ? -9.877 -4.813 17.197 1.00 89.94 102 THR A C 1
ATOM 796 O O . THR A 1 102 ? -10.778 -4.677 16.372 1.00 89.94 102 THR A O 1
ATOM 799 N N . THR A 1 103 ? -9.960 -4.301 18.416 1.00 89.56 103 THR A N 1
ATOM 800 C CA . THR A 1 103 ? -10.964 -3.319 18.808 1.00 89.56 103 THR A CA 1
ATOM 801 C C . THR A 1 103 ? -10.229 -2.122 19.377 1.00 89.56 103 THR A C 1
ATOM 803 O O . THR A 1 103 ? -9.625 -2.223 20.440 1.00 89.56 103 THR A O 1
ATOM 806 N N . ASP A 1 104 ? -10.290 -1.005 18.658 1.00 87.50 104 ASP A N 1
ATOM 807 C CA . ASP A 1 104 ? -9.554 0.214 18.974 1.00 87.50 104 ASP A CA 1
ATOM 808 C C . ASP A 1 104 ? -10.471 1.439 18.919 1.00 87.50 104 ASP A C 1
ATOM 810 O O . ASP A 1 104 ? -11.558 1.427 18.338 1.00 87.50 104 ASP A O 1
ATOM 814 N N . SER A 1 105 ? -10.046 2.521 19.564 1.00 86.44 105 SER A N 1
ATOM 815 C CA . SER A 1 105 ? -10.764 3.793 19.528 1.00 86.44 105 SER A CA 1
ATOM 816 C C . SER A 1 105 ? -10.396 4.575 18.265 1.00 86.44 105 SER A C 1
ATOM 818 O O . SER A 1 105 ? -9.250 4.988 18.108 1.00 86.44 105 SER A O 1
ATOM 820 N N . LEU A 1 106 ? -11.373 4.826 17.388 1.00 87.19 106 LEU A N 1
ATOM 821 C CA . LEU A 1 106 ? -11.185 5.566 16.129 1.00 87.19 106 LEU A CA 1
ATOM 822 C C . LEU A 1 106 ? -11.626 7.038 16.215 1.00 87.19 106 LEU A C 1
ATOM 824 O O . LEU A 1 106 ? -11.925 7.670 15.206 1.00 87.19 106 LEU A O 1
ATOM 828 N N . ASN A 1 107 ? -11.680 7.616 17.415 1.00 83.88 107 ASN A N 1
ATOM 829 C CA . ASN A 1 107 ? -12.253 8.957 17.615 1.00 83.88 107 ASN A CA 1
ATOM 830 C C . ASN A 1 107 ? -11.383 10.095 17.074 1.00 83.88 107 ASN A C 1
ATOM 832 O O . ASN A 1 107 ? -11.867 11.213 16.921 1.00 83.88 107 ASN A O 1
ATOM 836 N N . THR A 1 108 ? -10.113 9.817 16.777 1.00 86.12 108 THR A N 1
ATOM 837 C CA . THR A 1 108 ? -9.221 10.750 16.078 1.00 86.12 108 THR A CA 1
ATOM 838 C C . THR A 1 108 ? -9.533 10.841 14.583 1.00 86.12 108 THR A C 1
ATOM 840 O O . THR A 1 108 ? -9.074 11.771 13.920 1.00 86.12 108 THR A O 1
ATOM 843 N N . LEU A 1 109 ? -10.319 9.902 14.045 1.00 88.94 109 LEU A N 1
ATOM 844 C CA . LEU A 1 109 ? -10.711 9.879 12.644 1.00 88.94 109 LEU A CA 1
ATOM 845 C C . LEU A 1 109 ? -11.974 10.721 12.414 1.00 88.94 109 LEU A C 1
ATOM 847 O O . LEU A 1 109 ? -12.918 10.737 13.206 1.00 88.94 109 LEU A O 1
ATOM 851 N N . ILE A 1 110 ? -11.993 11.412 11.282 1.00 90.00 110 ILE A N 1
ATOM 852 C CA . ILE A 1 110 ? -13.091 12.244 10.804 1.00 90.00 110 ILE A CA 1
ATOM 853 C C . ILE A 1 110 ? -13.935 11.395 9.858 1.00 90.00 110 ILE A C 1
ATOM 855 O O . ILE A 1 110 ? -13.435 10.782 8.918 1.00 90.00 110 ILE A O 1
ATOM 859 N N . GLU A 1 111 ? -15.230 11.354 10.128 1.00 89.12 111 GLU A N 1
ATOM 860 C CA . GLU A 1 111 ? -16.206 10.600 9.349 1.00 89.12 111 GLU A CA 1
ATOM 861 C C . GLU A 1 111 ? -16.257 11.070 7.888 1.00 89.12 111 GLU A C 1
ATOM 863 O O . GLU A 1 111 ? -16.159 12.265 7.603 1.00 89.12 111 GLU A O 1
ATOM 868 N N . GLY A 1 112 ? -16.363 10.120 6.958 1.00 86.75 112 GLY A N 1
ATOM 869 C CA . GLY A 1 112 ? -16.347 10.370 5.516 1.00 86.75 112 GLY A CA 1
ATOM 870 C C . GLY A 1 112 ? -14.960 10.626 4.917 1.00 86.75 112 GLY A C 1
ATOM 871 O O . GLY A 1 112 ? -14.850 10.720 3.696 1.00 86.75 112 GLY A O 1
ATOM 872 N N . LYS A 1 113 ? -13.893 10.714 5.724 1.00 89.25 113 LYS A N 1
ATOM 873 C CA . LYS A 1 113 ? -12.521 10.798 5.202 1.00 89.25 113 LYS A CA 1
ATOM 874 C C . LYS A 1 113 ? -11.951 9.422 4.865 1.00 89.25 113 LYS A C 1
ATOM 876 O O . LYS A 1 113 ? -12.233 8.433 5.542 1.00 89.25 113 LYS A O 1
ATOM 881 N N . THR A 1 114 ? -11.100 9.399 3.841 1.00 88.25 114 THR A N 1
ATOM 882 C CA . THR A 1 114 ? -10.281 8.241 3.474 1.00 88.25 114 THR A CA 1
ATOM 883 C C . THR A 1 114 ? -9.031 8.181 4.343 1.00 88.25 114 THR A C 1
ATOM 885 O O . THR A 1 114 ? -8.329 9.180 4.505 1.00 88.25 114 THR A O 1
ATOM 888 N N . TYR A 1 115 ? -8.737 6.994 4.854 1.00 88.44 115 TYR A N 1
ATOM 889 C CA . TYR A 1 115 ? -7.547 6.677 5.631 1.00 88.44 115 TYR A CA 1
ATOM 890 C C . TYR A 1 115 ? -6.828 5.491 5.013 1.00 88.44 115 TYR A C 1
ATOM 892 O O . TYR A 1 115 ? -7.464 4.640 4.395 1.00 88.44 115 TYR A O 1
ATOM 900 N N . ARG A 1 116 ? -5.512 5.422 5.218 1.00 88.00 116 ARG A N 1
ATOM 901 C CA . ARG A 1 116 ? -4.720 4.229 4.913 1.00 88.00 116 ARG A CA 1
ATOM 902 C C . ARG A 1 116 ? -4.409 3.462 6.184 1.00 88.00 116 ARG A C 1
ATOM 904 O O . ARG A 1 116 ? -4.096 4.078 7.207 1.00 88.00 116 ARG A O 1
ATOM 911 N N . ILE A 1 117 ? -4.456 2.141 6.104 1.00 87.94 117 ILE A N 1
ATOM 912 C CA . ILE A 1 117 ? -3.945 1.240 7.130 1.00 87.94 117 ILE A CA 1
ATOM 913 C C . ILE A 1 117 ? -2.701 0.536 6.595 1.00 87.94 117 ILE A C 1
ATOM 915 O O . ILE A 1 117 ? -2.715 -0.007 5.496 1.00 87.94 117 ILE A O 1
ATOM 919 N N . LEU A 1 118 ? -1.625 0.560 7.374 1.00 86.81 118 LEU A N 1
ATOM 920 C CA . LEU A 1 118 ? -0.414 -0.208 7.117 1.00 86.81 118 LEU A CA 1
ATOM 921 C C . LEU A 1 118 ? -0.310 -1.289 8.178 1.00 86.81 118 LEU A C 1
ATOM 923 O O . LEU A 1 118 ? -0.456 -1.002 9.368 1.00 86.81 118 LEU A O 1
ATOM 927 N N . VAL A 1 119 ? -0.045 -2.513 7.752 1.00 85.81 119 VAL A N 1
ATOM 928 C CA . VAL A 1 119 ? 0.192 -3.650 8.639 1.00 85.81 119 VAL A CA 1
ATOM 929 C C . VAL A 1 119 ? 1.661 -4.020 8.525 1.00 85.81 119 VAL A C 1
ATOM 931 O O . VAL A 1 119 ? 2.193 -4.023 7.419 1.00 85.81 119 VAL A O 1
ATOM 934 N N . PHE A 1 120 ? 2.321 -4.332 9.638 1.00 80.56 120 PHE A N 1
ATOM 935 C CA . PHE A 1 120 ? 3.753 -4.632 9.661 1.00 80.56 120 PHE A CA 1
ATOM 936 C C . PHE A 1 120 ? 4.045 -6.020 10.241 1.00 80.56 120 PHE A C 1
ATOM 938 O O . PHE A 1 120 ? 3.289 -6.539 11.060 1.00 80.56 120 PHE A O 1
ATOM 945 N N . ASN A 1 121 ? 5.163 -6.618 9.836 1.00 74.56 121 ASN A N 1
ATOM 946 C CA . ASN A 1 121 ? 5.710 -7.819 10.449 1.00 74.56 121 ASN A CA 1
ATOM 947 C C . ASN A 1 121 ? 6.249 -7.491 11.851 1.00 74.56 121 ASN A C 1
ATOM 949 O O . ASN A 1 121 ? 6.697 -6.382 12.130 1.00 74.56 121 ASN A O 1
ATOM 953 N N . GLN A 1 122 ? 6.247 -8.486 12.730 1.00 64.06 122 GLN A N 1
ATOM 954 C CA . GLN A 1 122 ? 6.639 -8.387 14.134 1.00 64.06 122 GLN A CA 1
ATOM 955 C C . GLN A 1 122 ? 8.156 -8.409 14.375 1.00 64.06 122 GLN A C 1
ATOM 957 O O . GLN A 1 122 ? 8.580 -8.578 15.520 1.00 64.06 122 GLN A O 1
ATOM 962 N N . ARG A 1 123 ? 9.001 -8.333 13.336 1.00 55.12 123 ARG A N 1
ATOM 963 C CA . ARG A 1 123 ? 10.443 -8.569 13.488 1.00 55.12 123 ARG A CA 1
ATOM 964 C C . ARG A 1 123 ? 11.115 -7.483 14.353 1.00 55.12 123 ARG A C 1
ATOM 966 O O . ARG A 1 123 ? 11.616 -6.480 13.877 1.00 55.12 123 ARG A O 1
ATOM 973 N N . VAL A 1 124 ? 11.202 -7.839 15.639 1.00 46.47 124 VAL A N 1
ATOM 974 C CA . VAL A 1 124 ? 12.164 -7.457 16.681 1.00 46.47 124 VAL A CA 1
ATOM 975 C C . VAL A 1 124 ? 11.930 -6.109 17.381 1.00 46.47 124 VAL A C 1
ATOM 977 O O . VAL A 1 124 ? 12.572 -5.098 17.124 1.00 46.47 124 VAL A O 1
ATOM 980 N N . ILE A 1 125 ? 11.123 -6.176 18.448 1.00 43.91 125 ILE A N 1
ATOM 981 C CA . ILE A 1 125 ? 10.990 -5.166 19.521 1.00 43.91 125 ILE A CA 1
ATOM 982 C C . ILE A 1 125 ? 12.310 -4.966 20.310 1.00 43.91 125 ILE A C 1
ATOM 984 O O . ILE A 1 125 ? 12.445 -4.021 21.082 1.00 43.91 125 ILE A O 1
ATOM 988 N N . ALA A 1 126 ? 13.322 -5.817 20.115 1.00 40.09 126 ALA A N 1
ATOM 989 C CA . ALA A 1 126 ? 14.470 -5.885 21.016 1.00 40.09 126 ALA A CA 1
ATOM 990 C C . ALA A 1 126 ? 15.590 -4.850 20.794 1.00 40.09 126 ALA A C 1
ATOM 992 O O . ALA A 1 126 ? 16.467 -4.797 21.642 1.00 40.09 126 ALA A O 1
ATOM 993 N N . ASN A 1 127 ? 15.610 -4.030 19.733 1.00 36.16 127 ASN A N 1
ATOM 994 C CA . ASN A 1 127 ? 16.757 -3.131 19.488 1.00 36.16 127 ASN A CA 1
ATOM 995 C C . ASN A 1 127 ? 16.410 -1.835 18.730 1.00 36.16 127 ASN A C 1
ATOM 997 O O . ASN A 1 127 ? 17.100 -1.504 17.777 1.00 36.16 127 ASN A O 1
ATOM 1001 N N . HIS A 1 128 ? 15.362 -1.085 19.102 1.00 39.41 128 HIS A N 1
ATOM 1002 C CA . HIS A 1 128 ? 15.067 0.242 18.504 1.00 39.41 128 HIS A CA 1
ATOM 1003 C C . HIS A 1 128 ? 15.190 0.309 16.953 1.00 39.41 128 HIS A C 1
ATOM 1005 O O . HIS A 1 128 ? 15.570 1.341 16.394 1.00 39.41 128 HIS A O 1
ATOM 1011 N N . ALA A 1 129 ? 14.923 -0.797 16.251 1.00 42.69 129 ALA A N 1
ATOM 1012 C CA . ALA A 1 129 ? 15.392 -0.991 14.885 1.00 42.69 129 ALA A CA 1
ATOM 1013 C C . ALA A 1 129 ? 14.334 -0.555 13.872 1.00 42.69 129 ALA A C 1
ATOM 1015 O O . ALA A 1 129 ? 13.135 -0.758 14.048 1.00 42.69 129 ALA A O 1
ATOM 1016 N N . LYS A 1 130 ? 14.805 0.038 12.780 1.00 45.19 130 LYS A N 1
ATOM 1017 C CA . LYS A 1 130 ? 14.045 0.564 11.639 1.00 45.19 130 LYS A CA 1
ATOM 1018 C C . LYS A 1 130 ? 13.367 -0.530 10.780 1.00 45.19 130 LYS A C 1
ATOM 1020 O O . LYS A 1 130 ? 13.119 -0.299 9.606 1.00 45.19 130 LYS A O 1
ATOM 1025 N N . GLU A 1 131 ? 13.073 -1.706 11.334 1.00 49.94 131 GLU A N 1
ATOM 1026 C CA . GLU A 1 131 ? 12.947 -2.967 10.576 1.00 49.94 131 GLU A CA 1
ATOM 1027 C C . GLU A 1 131 ? 11.578 -3.660 10.701 1.00 49.94 131 GLU A C 1
ATOM 1029 O O . GLU A 1 131 ? 11.446 -4.861 10.468 1.00 49.94 131 GLU A O 1
ATOM 1034 N N . ASN A 1 132 ? 10.523 -2.917 11.036 1.00 57.12 132 ASN A N 1
ATOM 1035 C CA . ASN A 1 132 ? 9.169 -3.430 10.838 1.00 57.12 132 ASN A CA 1
ATOM 1036 C C . ASN A 1 132 ? 8.876 -3.433 9.333 1.00 57.12 132 ASN A C 1
ATOM 1038 O O . ASN A 1 132 ? 8.479 -2.400 8.797 1.00 57.12 132 ASN A O 1
ATOM 1042 N N . ASP A 1 133 ? 9.102 -4.566 8.664 1.00 66.62 133 ASP A N 1
ATOM 1043 C CA . ASP A 1 133 ? 8.698 -4.792 7.272 1.00 66.62 133 ASP A CA 1
ATOM 1044 C C . ASP A 1 133 ? 7.193 -4.554 7.149 1.00 66.62 133 ASP A C 1
ATOM 1046 O O . ASP A 1 133 ? 6.409 -5.156 7.883 1.00 66.62 133 ASP A O 1
ATOM 1050 N N . GLU A 1 134 ? 6.764 -3.657 6.267 1.00 74.25 134 GLU A N 1
ATOM 1051 C CA . GLU A 1 134 ? 5.346 -3.570 5.934 1.00 74.25 134 GLU A CA 1
ATOM 1052 C C . GLU A 1 134 ? 4.926 -4.939 5.371 1.00 74.25 134 GLU A C 1
ATOM 1054 O O . GLU A 1 134 ? 5.646 -5.530 4.585 1.00 74.25 134 GLU A O 1
ATOM 1059 N N . ILE A 1 135 ? 3.796 -5.504 5.778 1.00 72.00 135 ILE A N 1
ATOM 1060 C CA . ILE A 1 135 ? 3.261 -6.744 5.193 1.00 72.00 135 ILE A CA 1
ATOM 1061 C C . ILE A 1 135 ? 2.103 -6.464 4.243 1.00 72.00 135 ILE A C 1
ATOM 1063 O O . ILE A 1 135 ? 1.845 -7.269 3.353 1.00 72.00 135 ILE A O 1
ATOM 1067 N N . GLY A 1 136 ? 1.481 -5.291 4.336 1.00 81.06 136 GLY A N 1
ATOM 1068 C CA . GLY A 1 136 ? 0.569 -4.798 3.315 1.00 81.06 136 GLY A CA 1
ATOM 1069 C C . GLY A 1 136 ? -0.151 -3.524 3.729 1.00 81.06 136 GLY A C 1
ATOM 1070 O O . GLY A 1 136 ? -0.093 -3.097 4.887 1.00 81.06 136 GLY A O 1
ATOM 1071 N N . CYS A 1 137 ? -0.842 -2.939 2.758 1.00 86.19 137 CYS A N 1
ATOM 1072 C CA . CYS A 1 137 ? -1.557 -1.687 2.919 1.00 86.19 137 CYS A CA 1
ATOM 1073 C C . CYS A 1 137 ? -2.898 -1.711 2.177 1.00 86.19 137 CYS A C 1
ATOM 1075 O O . CYS A 1 137 ? -3.058 -2.391 1.158 1.00 86.19 137 CYS A O 1
ATOM 1077 N N . ASP A 1 138 ? -3.871 -0.986 2.723 1.00 89.19 138 ASP A N 1
ATOM 1078 C CA . ASP A 1 138 ? -5.170 -0.749 2.095 1.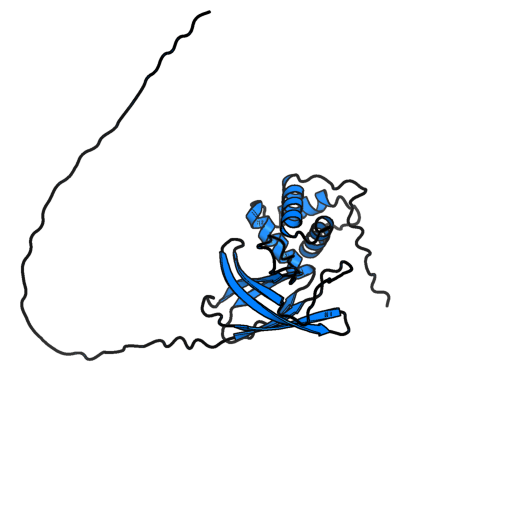00 89.19 138 ASP A CA 1
ATOM 1079 C C . ASP A 1 138 ? -5.768 0.584 2.577 1.00 89.19 138 ASP A C 1
ATOM 1081 O O . ASP A 1 138 ? -5.291 1.192 3.545 1.00 89.19 138 ASP A O 1
ATOM 1085 N N . TYR A 1 139 ? -6.821 1.036 1.903 1.00 87.75 139 TYR A N 1
ATOM 1086 C CA . TYR A 1 139 ? -7.575 2.234 2.236 1.00 87.75 139 TYR A CA 1
ATOM 1087 C C . TYR A 1 139 ? -8.987 1.904 2.703 1.00 87.75 139 TYR A C 1
ATOM 1089 O O . TYR A 1 139 ? -9.631 0.964 2.249 1.00 87.75 139 TYR A O 1
ATOM 1097 N N . PHE A 1 140 ? -9.521 2.754 3.572 1.00 87.88 140 PHE A N 1
ATOM 1098 C CA . PHE A 1 140 ? -10.930 2.712 3.933 1.00 87.88 140 PHE A CA 1
ATOM 1099 C C . PHE A 1 140 ? -11.476 4.117 4.156 1.00 87.88 140 PHE A C 1
ATOM 1101 O O . PHE A 1 140 ? -10.769 5.027 4.592 1.00 87.88 140 PHE A O 1
ATOM 1108 N N . ILE A 1 141 ? -12.763 4.293 3.868 1.00 88.00 141 ILE A N 1
ATOM 1109 C CA . ILE A 1 141 ? -13.504 5.492 4.254 1.00 88.00 141 ILE A CA 1
ATOM 1110 C C . ILE A 1 141 ? -14.050 5.244 5.655 1.00 88.00 141 ILE A C 1
ATOM 1112 O O . ILE A 1 141 ? -14.748 4.254 5.883 1.00 88.00 141 ILE A O 1
ATOM 1116 N N . TYR A 1 142 ? -13.722 6.123 6.599 1.00 88.81 142 TYR A N 1
ATOM 1117 C CA . TYR A 1 142 ? -14.196 5.966 7.967 1.00 88.81 142 TYR A CA 1
ATOM 1118 C C . TYR A 1 142 ? -15.685 6.298 8.073 1.00 88.81 142 TYR A C 1
ATOM 1120 O O . TYR A 1 142 ? -16.117 7.409 7.763 1.00 88.81 142 TYR A O 1
ATOM 1128 N N . ASP A 1 143 ? -16.454 5.332 8.563 1.00 87.38 143 ASP A N 1
ATOM 1129 C CA . ASP A 1 143 ? -17.873 5.455 8.866 1.00 87.38 143 ASP A CA 1
ATOM 1130 C C . ASP A 1 143 ? -18.111 4.845 10.249 1.00 87.38 143 ASP A C 1
ATOM 1132 O O . ASP A 1 143 ? -17.853 3.662 10.466 1.00 87.38 143 ASP A O 1
ATOM 1136 N N . LYS A 1 144 ? -18.608 5.647 11.194 1.00 83.38 144 LYS A N 1
ATOM 1137 C CA . LYS A 1 144 ? -18.810 5.213 12.587 1.00 83.38 144 LYS A CA 1
ATOM 1138 C C . LYS A 1 144 ? -19.858 4.112 12.724 1.00 83.38 144 LYS A C 1
ATOM 1140 O O . LYS A 1 144 ? -19.869 3.400 13.726 1.00 83.38 144 LYS A O 1
ATOM 1145 N N . SER A 1 145 ? -20.761 4.002 11.754 1.00 82.81 145 SER A N 1
ATOM 1146 C CA . SER A 1 145 ? -21.828 3.003 11.733 1.00 82.81 145 SER A CA 1
ATOM 1147 C C . SER A 1 145 ? -21.382 1.663 11.144 1.00 82.81 145 SER A C 1
ATOM 1149 O O . SER A 1 145 ? -22.093 0.667 11.291 1.00 82.81 145 SER A O 1
ATOM 1151 N N . ARG A 1 146 ? -20.209 1.611 10.495 1.00 82.69 146 ARG A N 1
ATOM 1152 C CA . ARG A 1 146 ? -19.710 0.420 9.805 1.00 82.69 146 ARG A CA 1
ATOM 1153 C C . ARG A 1 146 ? -18.382 -0.047 10.383 1.00 82.69 146 ARG A C 1
ATOM 1155 O O . ARG A 1 146 ? -17.452 0.718 10.591 1.00 82.69 146 ARG A O 1
ATOM 1162 N N . VAL A 1 147 ? -18.292 -1.355 10.593 1.00 80.31 147 VAL A N 1
ATOM 1163 C CA . VAL A 1 147 ? -17.044 -2.036 10.951 1.00 80.31 147 VAL A CA 1
ATOM 1164 C C . VAL A 1 147 ? -16.123 -1.998 9.729 1.00 80.31 147 VAL A C 1
ATOM 1166 O O . VAL A 1 147 ? -16.512 -2.551 8.694 1.00 80.31 147 VAL A O 1
ATOM 1169 N N . PRO A 1 148 ? -14.920 -1.400 9.811 1.00 83.25 148 PRO A N 1
ATOM 1170 C CA . PRO A 1 148 ? -13.945 -1.496 8.737 1.00 83.25 148 PRO A CA 1
ATOM 1171 C C . PRO A 1 148 ? -13.576 -2.966 8.524 1.00 83.25 148 PRO A C 1
ATOM 1173 O O . PRO A 1 148 ? -13.084 -3.633 9.437 1.00 83.25 148 PRO A O 1
ATOM 1176 N N . ASN A 1 149 ? -13.867 -3.472 7.328 1.00 86.38 149 ASN A N 1
ATOM 1177 C CA . ASN A 1 149 ? -13.575 -4.837 6.918 1.00 86.38 149 ASN A CA 1
ATOM 1178 C C . ASN A 1 149 ? -12.814 -4.793 5.594 1.00 86.38 149 ASN A C 1
ATOM 1180 O O . ASN A 1 149 ? -13.421 -4.550 4.552 1.00 86.38 149 ASN A O 1
ATOM 1184 N N . MET A 1 150 ? -11.499 -4.976 5.659 1.00 87.75 150 MET A N 1
ATOM 1185 C CA . MET A 1 150 ? -10.591 -4.778 4.527 1.00 87.75 150 MET A CA 1
ATOM 1186 C C . MET A 1 150 ? -9.938 -6.090 4.100 1.00 87.75 150 MET A C 1
ATOM 1188 O O . MET A 1 150 ? -9.692 -6.981 4.922 1.00 87.75 150 MET A O 1
ATOM 1192 N N . ALA A 1 151 ? -9.642 -6.184 2.806 1.00 88.69 151 ALA A N 1
ATOM 1193 C CA . ALA A 1 151 ? -8.913 -7.290 2.208 1.00 88.69 151 ALA A CA 1
ATOM 1194 C C . ALA A 1 151 ? -7.610 -6.740 1.627 1.00 88.69 151 ALA A C 1
ATOM 1196 O O . ALA A 1 151 ? -7.583 -6.212 0.520 1.00 88.69 151 ALA A O 1
ATOM 1197 N N . ILE A 1 152 ? -6.530 -6.873 2.392 1.00 88.12 152 ILE A N 1
ATOM 1198 C CA . ILE A 1 152 ? -5.208 -6.421 1.982 1.00 88.12 152 ILE A CA 1
ATOM 1199 C C . ILE A 1 152 ? -4.646 -7.450 1.006 1.00 88.12 152 ILE A C 1
ATOM 1201 O O . ILE A 1 152 ? -4.358 -8.581 1.390 1.00 88.12 152 ILE A O 1
ATOM 1205 N N . THR A 1 153 ? -4.504 -7.052 -0.252 1.00 87.50 153 THR A N 1
ATOM 1206 C CA . THR A 1 153 ? -3.992 -7.879 -1.348 1.00 87.50 153 THR A CA 1
ATOM 1207 C C . THR A 1 153 ? -2.764 -7.230 -1.986 1.00 87.50 153 THR A C 1
ATOM 1209 O O . THR A 1 153 ? -2.401 -6.090 -1.674 1.00 87.50 153 THR A O 1
ATOM 1212 N N . ALA A 1 154 ? -2.136 -7.933 -2.932 1.00 85.06 154 ALA A N 1
ATOM 1213 C CA . ALA A 1 154 ? -1.107 -7.355 -3.797 1.00 85.06 154 ALA A CA 1
ATOM 1214 C C . ALA A 1 154 ? -1.602 -6.072 -4.489 1.00 85.06 154 ALA A C 1
ATOM 1216 O O . ALA A 1 154 ? -0.893 -5.071 -4.541 1.00 85.06 154 ALA A O 1
ATOM 1217 N N . LYS A 1 155 ? -2.852 -6.082 -4.963 1.00 89.50 155 LYS A N 1
ATOM 1218 C CA . LYS A 1 155 ? -3.439 -4.955 -5.685 1.00 89.50 155 LYS A CA 1
ATOM 1219 C C . LYS A 1 155 ? -3.673 -3.743 -4.784 1.00 89.50 155 LYS A C 1
ATOM 1221 O O . LYS A 1 155 ? -3.214 -2.661 -5.129 1.00 89.50 155 LYS A O 1
ATOM 1226 N N . THR A 1 156 ? -4.308 -3.917 -3.623 1.00 89.88 156 THR A N 1
ATOM 1227 C CA . THR A 1 156 ? -4.557 -2.799 -2.684 1.00 89.88 156 THR A CA 1
ATOM 1228 C C . THR A 1 156 ? -3.249 -2.223 -2.138 1.00 89.88 156 THR A C 1
ATOM 1230 O O . THR A 1 156 ? -3.088 -1.009 -2.030 1.00 89.88 156 THR A O 1
ATOM 1233 N N . SER A 1 157 ? -2.254 -3.081 -1.889 1.00 88.38 157 SER A N 1
ATOM 1234 C CA . SER A 1 157 ? -0.910 -2.631 -1.506 1.00 88.38 157 SER A CA 1
ATOM 1235 C C . SER A 1 157 ? -0.250 -1.835 -2.641 1.00 88.38 157 SER A C 1
ATOM 1237 O O . SER A 1 157 ? 0.408 -0.825 -2.401 1.00 88.38 157 SER A O 1
ATOM 1239 N N . GLY A 1 158 ? -0.479 -2.242 -3.891 1.00 90.75 158 GLY A N 1
ATOM 1240 C CA . GLY A 1 158 ? -0.114 -1.493 -5.090 1.00 90.75 158 GLY A CA 1
ATOM 1241 C C . GLY A 1 158 ? -0.758 -0.110 -5.192 1.00 90.75 158 GLY A C 1
ATOM 1242 O O . GLY A 1 158 ? -0.095 0.851 -5.578 1.00 90.75 158 GLY A O 1
ATOM 1243 N N . GLU A 1 159 ? -2.025 0.024 -4.800 1.00 90.62 159 GLU A N 1
ATOM 1244 C CA . GLU A 1 159 ? -2.724 1.316 -4.746 1.00 90.62 159 GLU A CA 1
ATOM 1245 C C . GLU A 1 159 ? -2.097 2.237 -3.688 1.00 90.62 159 GLU A C 1
ATOM 1247 O O . GLU A 1 159 ? -1.911 3.432 -3.933 1.00 90.62 159 GLU A O 1
ATOM 1252 N N . CYS A 1 160 ? -1.666 1.683 -2.550 1.00 88.06 160 CYS A N 1
ATOM 1253 C CA . CYS A 1 160 ? -0.895 2.439 -1.562 1.00 88.06 160 CYS A CA 1
ATOM 1254 C C . CYS A 1 160 ? 0.447 2.933 -2.110 1.00 88.06 160 CYS A C 1
ATOM 1256 O O . CYS A 1 160 ? 0.820 4.087 -1.873 1.00 88.06 160 CYS A O 1
ATOM 1258 N N . LEU A 1 161 ? 1.160 2.092 -2.866 1.00 89.88 161 LEU A N 1
ATOM 1259 C CA . LEU A 1 161 ? 2.407 2.484 -3.528 1.00 89.88 161 LEU A CA 1
ATOM 1260 C C . LEU A 1 161 ? 2.167 3.582 -4.564 1.00 89.88 161 LEU A C 1
ATOM 1262 O O . LEU A 1 161 ? 2.933 4.541 -4.615 1.00 89.88 161 LEU A O 1
ATOM 1266 N N . LEU A 1 162 ? 1.095 3.485 -5.352 1.00 92.62 162 LEU A N 1
ATOM 1267 C CA . LEU A 1 162 ? 0.724 4.509 -6.328 1.00 92.62 162 LEU A CA 1
ATOM 1268 C C . LEU A 1 162 ? 0.508 5.866 -5.653 1.00 92.62 162 LEU A C 1
ATOM 1270 O O . LEU A 1 162 ? 1.053 6.880 -6.093 1.00 92.62 162 LEU A O 1
ATOM 1274 N N . TRP A 1 163 ? -0.249 5.883 -4.559 1.00 87.88 163 TRP A N 1
ATOM 1275 C CA . TRP A 1 163 ? -0.511 7.101 -3.803 1.00 87.88 163 TRP A CA 1
ATOM 1276 C C . TRP A 1 163 ? 0.766 7.677 -3.171 1.00 87.88 163 TRP A C 1
ATOM 1278 O O . TRP A 1 163 ? 1.009 8.883 -3.240 1.00 87.88 163 TRP A O 1
ATOM 1288 N N . GLN A 1 164 ? 1.617 6.816 -2.604 1.00 87.06 164 GLN A N 1
ATOM 1289 C CA . GLN A 1 164 ? 2.915 7.210 -2.054 1.00 87.06 164 GLN A CA 1
ATOM 1290 C C . GLN A 1 164 ? 3.822 7.813 -3.136 1.00 87.06 164 GLN A C 1
ATOM 1292 O O . GLN A 1 164 ? 4.414 8.869 -2.928 1.00 87.06 164 GLN A O 1
ATOM 1297 N N . LEU A 1 165 ? 3.890 7.188 -4.313 1.00 92.06 165 LEU A N 1
ATOM 1298 C CA . LEU A 1 165 ? 4.668 7.681 -5.446 1.00 92.06 165 LEU A CA 1
ATOM 1299 C C . LEU A 1 165 ? 4.132 9.010 -5.966 1.00 92.06 165 LEU A C 1
ATOM 1301 O O . LEU A 1 165 ? 4.928 9.911 -6.228 1.00 92.06 165 LEU A O 1
ATOM 1305 N N . ASN A 1 166 ? 2.812 9.162 -6.088 1.00 91.69 166 ASN A N 1
ATOM 1306 C CA . ASN A 1 166 ? 2.194 10.431 -6.470 1.00 91.69 166 ASN A CA 1
ATOM 1307 C C . ASN A 1 166 ? 2.660 11.553 -5.538 1.00 91.69 166 ASN A C 1
ATOM 1309 O O . ASN A 1 166 ? 3.114 12.597 -6.001 1.00 91.69 166 ASN A O 1
ATOM 1313 N N . HIS A 1 167 ? 2.657 11.287 -4.233 1.00 86.25 167 HIS A N 1
ATOM 1314 C CA . HIS A 1 167 ? 3.137 12.237 -3.246 1.00 86.25 167 HIS A CA 1
ATOM 1315 C C . HIS A 1 167 ? 4.650 12.515 -3.355 1.00 86.25 167 HIS A C 1
ATOM 1317 O O . HIS A 1 167 ? 5.069 13.670 -3.426 1.00 86.25 167 HIS A O 1
ATOM 1323 N N . ASP A 1 168 ? 5.483 11.474 -3.392 1.00 87.81 168 ASP A N 1
ATOM 1324 C CA . ASP A 1 168 ? 6.945 11.605 -3.296 1.00 87.81 168 ASP A CA 1
ATOM 1325 C C . ASP A 1 168 ? 7.604 12.115 -4.586 1.00 87.81 168 ASP A C 1
ATOM 1327 O O . ASP A 1 168 ? 8.764 12.559 -4.588 1.00 87.81 168 ASP A O 1
ATOM 1331 N N . THR A 1 169 ? 6.887 12.021 -5.706 1.00 92.50 169 THR A N 1
ATOM 1332 C CA . THR A 1 169 ? 7.354 12.441 -7.032 1.00 92.50 169 THR A CA 1
ATOM 1333 C C . THR A 1 169 ? 6.615 13.663 -7.575 1.00 92.50 169 THR A C 1
ATOM 1335 O O . THR A 1 169 ? 7.188 14.385 -8.388 1.00 92.50 169 THR A O 1
ATOM 1338 N N . GLY A 1 170 ? 5.372 13.901 -7.147 1.00 93.12 170 GLY A N 1
ATOM 1339 C CA . GLY A 1 170 ? 4.462 14.873 -7.758 1.00 93.12 170 GLY A CA 1
ATOM 1340 C C . GLY A 1 170 ? 3.864 14.418 -9.097 1.00 93.12 170 GLY A C 1
ATOM 1341 O O . GLY A 1 170 ? 3.208 15.213 -9.768 1.00 93.12 170 GLY A O 1
ATOM 1342 N N . PHE A 1 171 ? 4.096 13.173 -9.527 1.00 96.56 171 PHE A N 1
ATOM 1343 C CA . PHE A 1 171 ? 3.577 12.655 -10.792 1.00 96.56 171 PHE A CA 1
ATOM 1344 C C . PHE A 1 171 ? 2.117 12.213 -10.670 1.00 96.56 171 PHE A C 1
ATOM 1346 O O . PHE A 1 171 ? 1.735 11.516 -9.731 1.00 96.56 171 PHE A O 1
ATOM 1353 N N . GLY A 1 172 ? 1.305 12.574 -11.666 1.00 95.56 172 GLY A N 1
ATOM 1354 C CA . GLY A 1 172 ? -0.035 12.013 -11.834 1.00 95.56 172 GLY A CA 1
ATOM 1355 C C . GLY A 1 172 ? 0.006 10.527 -12.204 1.00 95.56 172 GLY A C 1
ATOM 1356 O O . GLY A 1 172 ? 1.032 10.024 -12.662 1.00 95.56 172 GLY A O 1
ATOM 1357 N N . GLU A 1 173 ? -1.121 9.832 -12.042 1.00 94.88 173 GLU A N 1
ATOM 1358 C CA . GLU A 1 173 ? -1.223 8.385 -12.285 1.00 94.88 173 GLU A CA 1
ATOM 1359 C C . GLU A 1 173 ? -0.761 7.977 -13.692 1.00 94.88 173 GLU A C 1
ATOM 1361 O O . GLU A 1 173 ? 0.022 7.043 -13.823 1.00 94.88 173 GLU A O 1
ATOM 1366 N N . GLU A 1 174 ? -1.153 8.713 -14.735 1.00 94.62 174 GLU A N 1
ATOM 1367 C CA . GLU A 1 174 ? -0.758 8.404 -16.118 1.00 94.62 174 GLU A CA 1
ATOM 1368 C C . GLU A 1 174 ? 0.749 8.551 -16.369 1.00 94.62 174 GLU A C 1
ATOM 1370 O O . GLU A 1 174 ? 1.357 7.764 -17.097 1.00 94.62 174 GLU A O 1
ATOM 1375 N N . GLU A 1 175 ? 1.393 9.522 -15.719 1.00 96.12 175 GLU A N 1
ATOM 1376 C CA . GLU A 1 175 ? 2.846 9.664 -15.807 1.00 96.12 175 GLU A CA 1
ATOM 1377 C C . GLU A 1 175 ? 3.553 8.528 -15.057 1.00 96.12 175 GLU A C 1
ATOM 1379 O O . GLU A 1 175 ? 4.557 7.998 -15.539 1.00 96.12 175 GLU A O 1
ATOM 1384 N N . ILE A 1 176 ? 3.010 8.107 -13.910 1.00 96.19 176 ILE A N 1
ATOM 1385 C CA . ILE A 1 176 ? 3.498 6.931 -13.183 1.00 96.19 176 ILE A CA 1
ATOM 1386 C C . ILE A 1 176 ? 3.319 5.675 -14.043 1.00 96.19 176 ILE A C 1
ATOM 1388 O O . ILE A 1 176 ? 4.272 4.912 -14.181 1.00 96.19 176 ILE A O 1
ATOM 1392 N N . ARG A 1 177 ? 2.165 5.492 -14.697 1.00 94.69 177 ARG A N 1
ATOM 1393 C CA . ARG A 1 177 ? 1.882 4.375 -15.613 1.00 94.69 177 ARG A CA 1
ATOM 1394 C C . ARG A 1 177 ? 2.926 4.274 -16.717 1.00 94.69 177 ARG A C 1
ATOM 1396 O O . ARG A 1 177 ? 3.550 3.228 -16.889 1.00 94.69 177 ARG A O 1
ATOM 1403 N N . ARG A 1 178 ? 3.174 5.380 -17.422 1.00 93.19 178 ARG A N 1
ATOM 1404 C CA . ARG A 1 178 ? 4.174 5.452 -18.496 1.00 93.19 178 ARG A CA 1
ATOM 1405 C C . ARG A 1 178 ? 5.578 5.097 -18.001 1.00 93.19 178 ARG A C 1
ATOM 1407 O O . ARG A 1 178 ? 6.320 4.397 -18.689 1.00 93.19 178 ARG A O 1
ATOM 1414 N N . ARG A 1 179 ? 5.946 5.568 -16.807 1.00 94.62 179 ARG A N 1
ATOM 1415 C CA . ARG A 1 179 ? 7.252 5.289 -16.193 1.00 94.62 179 ARG A CA 1
ATOM 1416 C C . ARG A 1 179 ? 7.383 3.842 -15.751 1.00 94.62 179 ARG A C 1
ATOM 1418 O O . ARG A 1 179 ? 8.411 3.243 -16.026 1.00 94.62 179 ARG A O 1
ATOM 1425 N N . VAL A 1 180 ? 6.354 3.266 -15.131 1.00 93.62 180 VAL A N 1
ATOM 1426 C CA . VAL A 1 180 ? 6.330 1.842 -14.760 1.00 93.62 180 VAL A CA 1
ATOM 1427 C C . VAL A 1 180 ? 6.493 0.971 -16.000 1.00 93.62 180 VAL A C 1
ATOM 1429 O O . VAL A 1 180 ? 7.361 0.104 -16.009 1.00 93.62 180 VAL A O 1
ATOM 1432 N N . TYR A 1 181 ? 5.752 1.261 -17.073 1.00 91.00 181 TYR A N 1
ATOM 1433 C CA . TYR A 1 181 ? 5.888 0.552 -18.346 1.00 91.00 181 TYR A CA 1
ATOM 1434 C C . TYR A 1 181 ? 7.335 0.571 -18.865 1.00 91.00 181 TYR A C 1
ATOM 1436 O O . TYR A 1 181 ? 7.907 -0.467 -19.196 1.00 91.00 181 TYR A O 1
ATOM 1444 N N . ASN A 1 182 ? 7.967 1.747 -18.868 1.00 91.12 182 ASN A N 1
ATOM 1445 C CA . ASN A 1 182 ? 9.346 1.899 -19.326 1.00 91.12 182 ASN A CA 1
ATOM 1446 C C . ASN A 1 182 ? 10.384 1.270 -18.375 1.00 91.12 182 ASN A C 1
ATOM 1448 O O . ASN A 1 182 ? 11.378 0.716 -18.836 1.00 91.12 182 ASN A O 1
ATOM 1452 N N . VAL A 1 183 ? 10.168 1.330 -17.058 1.00 91.94 183 VAL A N 1
ATOM 1453 C CA . VAL A 1 183 ? 11.037 0.689 -16.056 1.00 91.94 183 VAL A CA 1
ATOM 1454 C C . VAL A 1 183 ? 10.990 -0.831 -16.200 1.00 91.94 183 VAL A C 1
ATOM 1456 O O . VAL A 1 183 ? 12.037 -1.476 -16.194 1.00 91.94 183 VAL A O 1
ATOM 1459 N N . LEU A 1 184 ? 9.800 -1.408 -16.379 1.00 89.50 184 LEU A N 1
ATOM 1460 C CA . LEU A 1 184 ? 9.642 -2.844 -16.608 1.00 89.50 184 LEU A CA 1
ATOM 1461 C C . LEU A 1 184 ? 10.235 -3.268 -17.957 1.00 89.50 184 LEU A C 1
ATOM 1463 O O . LEU A 1 184 ? 10.846 -4.337 -18.046 1.00 89.50 184 LEU A O 1
ATOM 1467 N N . ASN A 1 185 ? 10.104 -2.414 -18.983 1.00 85.25 185 ASN A N 1
ATOM 1468 C CA . ASN A 1 185 ? 10.598 -2.656 -20.341 1.00 85.25 185 ASN A CA 1
ATOM 1469 C C . ASN A 1 185 ? 10.236 -4.072 -20.825 1.00 85.25 185 ASN A C 1
ATOM 1471 O O . ASN A 1 185 ? 11.085 -4.887 -21.223 1.00 85.25 185 ASN A O 1
ATOM 1475 N N . ASP A 1 186 ? 8.956 -4.393 -20.678 1.00 81.00 186 ASP A N 1
ATOM 1476 C CA . ASP A 1 186 ? 8.388 -5.689 -20.995 1.00 81.00 186 ASP A CA 1
ATOM 1477 C C . ASP A 1 186 ? 7.387 -5.524 -22.134 1.00 81.00 186 ASP A C 1
ATOM 1479 O O . ASP A 1 186 ? 6.326 -4.932 -21.974 1.00 81.00 186 ASP A O 1
ATOM 1483 N N . SER A 1 187 ? 7.737 -6.060 -23.300 1.00 77.31 187 SER A N 1
ATOM 1484 C CA . SER A 1 187 ? 6.893 -6.020 -24.493 1.00 77.31 187 SER A CA 1
ATOM 1485 C C . SER A 1 187 ? 5.631 -6.881 -24.378 1.00 77.31 187 SER A C 1
ATOM 1487 O O . SER A 1 187 ? 4.801 -6.846 -25.281 1.00 77.31 187 SER A O 1
ATOM 1489 N N . SER A 1 188 ? 5.510 -7.704 -23.331 1.00 80.62 188 SER A N 1
ATOM 1490 C CA . SER A 1 188 ? 4.298 -8.476 -23.041 1.00 80.62 188 SER A CA 1
ATOM 1491 C C . SER A 1 188 ? 3.280 -7.704 -22.199 1.00 80.62 188 SER A C 1
ATOM 1493 O O . SER A 1 188 ? 2.115 -8.105 -22.154 1.00 80.62 188 SER A O 1
ATOM 1495 N N . LEU A 1 189 ? 3.680 -6.586 -21.576 1.00 79.56 189 LEU A N 1
ATOM 1496 C CA . LEU A 1 189 ? 2.733 -5.677 -20.942 1.00 79.56 189 LEU A CA 1
ATOM 1497 C C . LEU A 1 189 ? 1.891 -5.005 -22.033 1.00 79.56 189 LEU A C 1
ATOM 1499 O O . LEU A 1 189 ? 2.414 -4.303 -22.894 1.00 79.56 189 LEU A O 1
ATOM 1503 N N . GLY A 1 190 ? 0.577 -5.215 -21.996 1.00 77.31 190 GLY A N 1
ATOM 1504 C CA . GLY A 1 190 ? -0.345 -4.466 -22.847 1.00 77.31 190 GLY A CA 1
ATOM 1505 C C . GLY A 1 190 ? -0.455 -2.996 -22.423 1.00 77.31 190 GLY A C 1
ATOM 1506 O O . GLY A 1 190 ? -0.127 -2.636 -21.291 1.00 77.31 190 GLY A O 1
ATOM 1507 N N . ASP A 1 191 ? -1.018 -2.162 -23.301 1.00 73.19 191 ASP A N 1
ATOM 1508 C CA . ASP A 1 191 ? -1.184 -0.711 -23.091 1.00 73.19 191 ASP A CA 1
ATOM 1509 C C . ASP A 1 191 ? -2.025 -0.345 -21.846 1.00 73.19 191 ASP A C 1
ATOM 1511 O O . ASP A 1 191 ? -1.961 0.774 -21.335 1.00 73.19 191 ASP A O 1
ATOM 1515 N N . HIS A 1 192 ? -2.803 -1.298 -21.324 1.00 76.94 192 HIS A N 1
ATOM 1516 C CA . HIS A 1 192 ? -3.712 -1.125 -20.187 1.00 76.94 192 HIS A CA 1
ATOM 1517 C C . HIS A 1 192 ? -3.436 -2.111 -19.047 1.00 76.94 192 HIS A C 1
ATOM 1519 O O . HIS A 1 192 ? -4.355 -2.700 -18.480 1.00 76.94 192 HIS A O 1
ATOM 1525 N N . PHE A 1 193 ? -2.163 -2.316 -18.714 1.00 88.44 193 PHE A N 1
ATOM 1526 C CA . PHE A 1 193 ? -1.784 -3.162 -17.585 1.00 88.44 193 PHE A CA 1
ATOM 1527 C C . PHE A 1 193 ? -2.345 -2.658 -16.239 1.00 88.44 193 PHE A C 1
ATOM 1529 O O . PHE A 1 193 ? -2.620 -1.465 -16.043 1.00 88.44 193 PHE A O 1
ATOM 1536 N N . ASP A 1 194 ? -2.497 -3.585 -15.291 1.00 92.50 194 ASP A N 1
ATOM 1537 C CA . ASP A 1 194 ? -2.936 -3.291 -13.925 1.00 92.50 194 ASP A CA 1
ATOM 1538 C C . ASP A 1 194 ? -1.797 -2.600 -13.158 1.00 92.50 194 ASP A C 1
ATOM 1540 O O . ASP A 1 194 ? -0.906 -3.242 -12.606 1.00 92.50 194 ASP A O 1
ATOM 1544 N N . LEU A 1 195 ? -1.798 -1.265 -13.183 1.00 93.69 195 LEU A N 1
ATOM 1545 C CA . LEU A 1 195 ? -0.734 -0.441 -12.612 1.00 93.69 195 LEU A CA 1
ATOM 1546 C C . LEU A 1 195 ? -0.477 -0.726 -11.122 1.00 93.69 195 LEU A C 1
ATOM 1548 O O . LEU A 1 195 ? 0.688 -0.922 -10.775 1.00 93.69 195 LEU A O 1
ATOM 1552 N N . PRO A 1 196 ? -1.496 -0.774 -10.240 1.00 93.19 196 PRO A N 1
ATOM 1553 C CA . PRO A 1 196 ? -1.291 -1.175 -8.853 1.00 93.19 196 PRO A CA 1
ATOM 1554 C C . PRO A 1 196 ? -0.583 -2.525 -8.716 1.00 93.19 196 PRO A C 1
ATOM 1556 O O . PRO A 1 196 ? 0.406 -2.630 -7.988 1.00 93.19 196 PRO A O 1
ATOM 1559 N N . LEU A 1 197 ? -1.041 -3.548 -9.443 1.00 90.69 197 LEU A N 1
ATOM 1560 C CA . LEU A 1 197 ? -0.431 -4.874 -9.364 1.00 90.69 197 LEU A CA 1
ATOM 1561 C C . LEU A 1 197 ? 1.037 -4.852 -9.811 1.00 90.69 197 LEU A C 1
ATOM 1563 O O . LEU A 1 197 ? 1.893 -5.429 -9.142 1.00 90.69 197 LEU A O 1
ATOM 1567 N N . GLU A 1 198 ? 1.348 -4.149 -10.898 1.00 91.12 198 GLU A N 1
ATOM 1568 C CA . GLU A 1 198 ? 2.721 -4.046 -11.395 1.00 91.12 198 GLU A CA 1
ATOM 1569 C C . GLU A 1 198 ? 3.633 -3.223 -10.483 1.00 91.12 198 GLU A C 1
ATOM 1571 O O . GLU A 1 198 ? 4.794 -3.583 -10.287 1.00 91.12 198 GLU A O 1
ATOM 1576 N N . LEU A 1 199 ? 3.120 -2.162 -9.856 1.00 92.44 199 LEU A N 1
ATOM 1577 C CA . LEU A 1 199 ? 3.854 -1.420 -8.828 1.00 92.44 199 LEU A CA 1
ATOM 1578 C C . LEU A 1 199 ? 4.191 -2.304 -7.635 1.00 92.44 199 LEU A C 1
ATOM 1580 O O . LEU A 1 199 ? 5.320 -2.271 -7.147 1.00 92.44 199 LEU A O 1
ATOM 1584 N N . TYR A 1 200 ? 3.231 -3.113 -7.192 1.00 89.00 200 TYR A N 1
ATOM 1585 C CA . TYR A 1 200 ? 3.452 -4.075 -6.126 1.00 89.00 200 TYR A CA 1
ATOM 1586 C C . TYR A 1 200 ? 4.511 -5.118 -6.519 1.00 89.00 200 TYR A C 1
ATOM 1588 O O . TYR A 1 200 ? 5.447 -5.367 -5.756 1.00 89.00 200 TYR A O 1
ATOM 1596 N N . ASN A 1 201 ? 4.425 -5.683 -7.726 1.00 86.25 201 ASN A N 1
ATOM 1597 C CA . ASN A 1 201 ? 5.406 -6.649 -8.225 1.00 86.25 201 ASN A CA 1
ATOM 1598 C C . ASN A 1 201 ? 6.810 -6.036 -8.322 1.00 86.25 201 ASN A C 1
ATOM 1600 O O . ASN A 1 201 ? 7.781 -6.642 -7.868 1.00 86.25 201 ASN A O 1
ATOM 1604 N N . LEU A 1 202 ? 6.914 -4.823 -8.871 1.00 88.12 202 LEU A N 1
ATOM 1605 C CA . LEU A 1 202 ? 8.165 -4.080 -8.990 1.00 88.12 202 LEU A CA 1
ATOM 1606 C C . LEU A 1 202 ? 8.761 -3.774 -7.614 1.00 88.12 202 LEU A C 1
ATOM 1608 O O . LEU A 1 202 ? 9.937 -4.038 -7.380 1.00 88.12 202 LEU A O 1
ATOM 1612 N N . TYR A 1 203 ? 7.946 -3.299 -6.675 1.00 86.81 203 TYR A N 1
ATOM 1613 C CA . TYR A 1 203 ? 8.350 -3.091 -5.288 1.00 86.81 203 TYR A CA 1
ATOM 1614 C C . TYR A 1 203 ? 8.927 -4.371 -4.662 1.00 86.81 203 TYR A C 1
ATOM 1616 O O . TYR A 1 203 ? 10.002 -4.341 -4.062 1.00 86.81 203 TYR A O 1
ATOM 1624 N N . LYS A 1 204 ? 8.278 -5.521 -4.883 1.00 81.06 204 LYS A N 1
ATOM 1625 C CA . LYS A 1 204 ? 8.754 -6.819 -4.386 1.00 81.06 204 LYS A CA 1
ATOM 1626 C C . LYS A 1 204 ? 10.098 -7.257 -4.971 1.00 81.06 204 LYS A C 1
ATOM 1628 O O . LYS A 1 204 ? 10.758 -8.079 -4.344 1.00 81.06 204 LYS A O 1
ATOM 1633 N N . THR A 1 205 ? 10.533 -6.720 -6.113 1.00 82.69 205 THR A N 1
ATOM 1634 C CA . THR A 1 205 ? 11.887 -6.992 -6.632 1.00 82.69 205 THR A CA 1
ATOM 1635 C C . THR A 1 205 ? 12.990 -6.303 -5.832 1.00 82.69 205 THR A C 1
ATOM 1637 O O . THR A 1 205 ? 14.106 -6.814 -5.782 1.00 82.69 205 THR A O 1
ATOM 1640 N N . TYR A 1 206 ? 12.681 -5.175 -5.187 1.00 81.62 206 TYR A N 1
ATOM 1641 C CA . TYR A 1 206 ? 13.626 -4.432 -4.349 1.00 81.62 206 TYR A CA 1
ATOM 1642 C C . TYR A 1 206 ? 13.583 -4.866 -2.881 1.00 81.62 206 TYR A C 1
ATOM 1644 O O . TYR A 1 206 ? 14.548 -4.668 -2.145 1.00 81.62 206 TYR A O 1
ATOM 1652 N N . ASP A 1 207 ? 12.478 -5.475 -2.455 1.00 74.44 207 ASP A N 1
ATOM 1653 C CA . ASP A 1 207 ? 12.269 -5.976 -1.098 1.00 74.44 207 ASP A CA 1
ATOM 1654 C C . ASP A 1 207 ? 12.938 -7.349 -0.875 1.00 74.44 207 ASP A C 1
ATOM 1656 O O . ASP A 1 207 ? 12.281 -8.373 -0.679 1.00 74.44 207 ASP A O 1
ATOM 1660 N N . THR A 1 208 ? 14.272 -7.381 -0.969 1.00 67.50 208 THR A N 1
ATOM 1661 C CA . THR A 1 208 ? 15.082 -8.609 -0.854 1.00 67.50 208 THR A CA 1
ATOM 1662 C C . THR A 1 208 ? 15.465 -8.969 0.584 1.00 67.50 208 THR A C 1
ATOM 1664 O O . THR A 1 208 ? 15.851 -10.106 0.842 1.00 67.50 208 THR A O 1
ATOM 1667 N N . GLU A 1 209 ? 15.394 -8.011 1.512 1.00 65.12 209 GLU A N 1
ATOM 1668 C CA . GLU A 1 209 ? 15.881 -8.142 2.898 1.00 65.12 209 GLU A CA 1
ATOM 1669 C C . GLU A 1 209 ? 14.810 -7.808 3.951 1.00 65.12 209 GLU A C 1
ATOM 1671 O O . GLU A 1 209 ? 15.155 -7.652 5.119 1.00 65.12 209 GLU A O 1
ATOM 1676 N N . HIS A 1 210 ? 13.526 -7.720 3.572 1.00 66.00 210 HIS A N 1
ATOM 1677 C CA . HIS A 1 210 ? 12.448 -7.233 4.452 1.00 66.00 210 HIS A CA 1
ATOM 1678 C C . HIS A 1 210 ? 12.661 -5.778 4.914 1.00 66.00 210 HIS A C 1
ATOM 1680 O O . HIS A 1 210 ? 12.252 -5.383 6.007 1.00 66.00 210 HIS A O 1
ATOM 1686 N N . ASP A 1 211 ? 13.331 -4.979 4.080 1.00 71.81 211 ASP A N 1
ATOM 1687 C CA . ASP A 1 211 ? 13.563 -3.554 4.302 1.00 71.81 211 ASP A CA 1
ATOM 1688 C C . ASP A 1 211 ? 12.651 -2.758 3.368 1.00 71.81 211 ASP A C 1
ATOM 1690 O O . ASP A 1 211 ? 13.027 -2.332 2.268 1.00 71.81 211 ASP A O 1
ATOM 1694 N N . TRP A 1 212 ? 11.414 -2.568 3.822 1.00 75.31 212 TRP A N 1
ATOM 1695 C CA . TRP A 1 212 ? 10.396 -1.868 3.050 1.00 75.31 212 TRP A CA 1
ATOM 1696 C C . TRP A 1 212 ? 10.789 -0.424 2.716 1.00 75.31 212 TRP A C 1
ATOM 1698 O O . TRP A 1 212 ? 10.387 0.077 1.666 1.00 75.31 212 TRP A O 1
ATOM 1708 N N . GLN A 1 213 ? 11.558 0.250 3.582 1.00 76.81 213 GLN A N 1
ATOM 1709 C CA . GLN A 1 213 ? 11.964 1.643 3.376 1.00 76.81 213 GLN A CA 1
ATOM 1710 C C . GLN A 1 213 ? 12.952 1.738 2.222 1.00 76.81 213 GLN A C 1
ATOM 1712 O O . GLN A 1 213 ? 12.791 2.574 1.331 1.00 76.81 213 GLN A O 1
ATOM 1717 N N . LYS A 1 214 ? 13.948 0.849 2.212 1.00 81.19 214 LYS A N 1
ATOM 1718 C CA . LYS A 1 214 ? 14.907 0.720 1.115 1.00 81.19 214 LYS A CA 1
ATOM 1719 C C . LYS A 1 214 ? 14.210 0.306 -0.178 1.00 81.19 214 LYS A C 1
ATOM 1721 O O . LYS A 1 214 ? 14.456 0.923 -1.210 1.00 81.19 214 LYS A O 1
ATOM 1726 N N . ALA A 1 215 ? 13.288 -0.656 -0.123 1.00 83.38 215 ALA A N 1
ATOM 1727 C CA . ALA A 1 215 ? 12.519 -1.078 -1.292 1.00 83.38 215 ALA A CA 1
ATOM 1728 C C . ALA A 1 215 ? 11.666 0.062 -1.877 1.00 83.38 215 ALA A C 1
ATOM 1730 O O . ALA A 1 215 ? 11.655 0.276 -3.090 1.00 83.38 215 ALA A O 1
ATOM 1731 N N . LEU A 1 216 ? 10.999 0.844 -1.021 1.00 86.00 216 LEU A N 1
ATOM 1732 C CA . LEU A 1 216 ? 10.226 2.015 -1.435 1.00 86.00 216 LEU A CA 1
ATOM 1733 C C . LEU A 1 216 ? 11.123 3.117 -2.014 1.00 86.00 216 LEU A C 1
ATOM 1735 O O . LEU A 1 216 ? 10.757 3.757 -3.005 1.00 86.00 216 LEU A O 1
ATOM 1739 N N . PHE A 1 217 ? 12.295 3.340 -1.418 1.00 87.69 217 PHE A N 1
ATOM 1740 C CA . PHE A 1 217 ? 13.276 4.294 -1.924 1.00 87.69 217 PHE A CA 1
ATOM 1741 C C . PHE A 1 217 ? 13.765 3.905 -3.324 1.00 87.69 217 PHE A C 1
ATOM 1743 O O . PHE A 1 217 ? 13.738 4.744 -4.226 1.00 87.69 217 PHE A O 1
ATOM 1750 N N . GLU A 1 218 ? 14.152 2.643 -3.530 1.00 90.12 218 GLU A N 1
ATOM 1751 C CA . GLU A 1 218 ? 14.609 2.153 -4.835 1.00 90.12 218 GLU A CA 1
ATOM 1752 C C . GLU A 1 218 ? 13.487 2.178 -5.878 1.00 90.12 218 GLU A C 1
ATOM 1754 O O . GLU A 1 218 ? 13.716 2.645 -6.995 1.00 90.12 218 GLU A O 1
ATOM 1759 N N . LEU A 1 219 ? 12.254 1.807 -5.509 1.00 91.75 219 LEU A N 1
ATOM 1760 C CA . LEU A 1 219 ? 11.084 1.978 -6.374 1.00 91.75 219 LEU A CA 1
ATOM 1761 C C . LEU A 1 219 ? 10.920 3.446 -6.789 1.00 91.75 219 LEU A C 1
ATOM 1763 O O . LEU A 1 219 ? 10.853 3.762 -7.975 1.00 91.75 219 LEU A O 1
ATOM 1767 N N . THR A 1 220 ? 10.893 4.363 -5.819 1.00 92.94 220 THR A N 1
ATOM 1768 C CA . THR A 1 220 ? 10.715 5.800 -6.075 1.00 92.94 220 THR A CA 1
ATOM 1769 C C . THR A 1 220 ? 11.816 6.343 -6.978 1.00 92.94 220 THR A C 1
ATOM 1771 O O . THR A 1 220 ? 11.547 7.104 -7.912 1.00 92.94 220 THR A O 1
ATOM 1774 N N . LYS A 1 221 ? 13.063 5.937 -6.733 1.00 93.75 221 LYS A N 1
ATOM 1775 C CA . LYS A 1 221 ? 14.215 6.292 -7.557 1.00 93.75 221 LYS A CA 1
ATOM 1776 C C . LYS A 1 221 ? 14.068 5.754 -8.979 1.00 93.75 221 LYS A C 1
ATOM 1778 O O . LYS A 1 221 ? 14.240 6.529 -9.916 1.00 93.75 221 LYS A O 1
ATOM 1783 N N . ALA A 1 222 ? 13.688 4.489 -9.154 1.00 92.81 222 ALA A N 1
ATOM 1784 C CA . ALA A 1 222 ? 13.474 3.885 -10.467 1.00 92.81 222 ALA A CA 1
ATOM 1785 C C . ALA A 1 222 ? 12.404 4.638 -11.274 1.00 92.81 222 ALA A C 1
ATOM 1787 O O . ALA A 1 222 ? 12.628 4.979 -12.437 1.00 92.81 222 ALA A 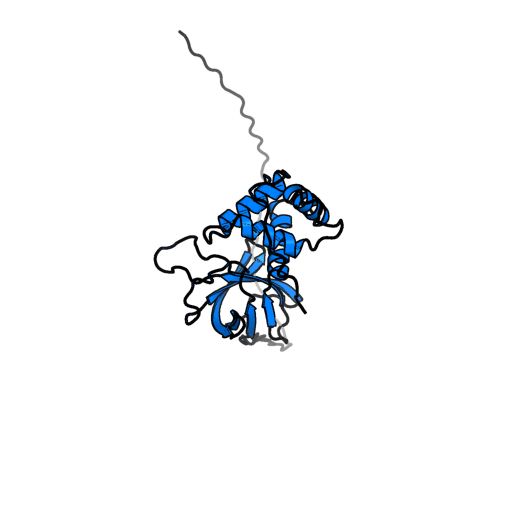O 1
ATOM 1788 N N . ILE A 1 223 ? 11.285 4.999 -10.634 1.00 95.50 223 ILE A N 1
ATOM 1789 C CA . ILE A 1 223 ? 10.230 5.807 -11.260 1.00 95.50 223 ILE A CA 1
ATOM 1790 C C . ILE A 1 223 ? 10.738 7.211 -11.624 1.00 95.50 223 ILE A C 1
ATOM 1792 O O . ILE A 1 223 ? 10.494 7.686 -12.737 1.00 95.50 223 ILE A O 1
ATOM 1796 N N . LYS A 1 224 ? 11.481 7.888 -10.737 1.00 94.94 224 LYS A N 1
ATOM 1797 C CA . LYS A 1 224 ? 12.044 9.226 -11.014 1.00 94.94 224 LYS A CA 1
ATOM 1798 C C . LYS A 1 224 ? 13.054 9.207 -12.158 1.00 94.94 224 LYS A C 1
ATOM 1800 O O . LYS A 1 224 ? 12.968 10.046 -13.056 1.00 94.94 224 LYS A O 1
ATOM 1805 N N . GLU A 1 225 ? 13.978 8.251 -12.140 1.00 94.50 225 GLU A N 1
ATOM 1806 C CA . GLU A 1 225 ? 15.012 8.106 -13.165 1.00 94.50 225 GLU A CA 1
ATOM 1807 C C . GLU A 1 225 ? 14.449 7.638 -14.508 1.00 94.50 225 GLU A C 1
ATOM 1809 O O . GLU A 1 225 ? 15.022 7.982 -15.541 1.00 94.50 225 GLU A O 1
ATOM 1814 N N . ASN A 1 226 ? 13.327 6.906 -14.502 1.00 93.25 226 ASN A N 1
ATOM 1815 C CA . ASN A 1 226 ? 12.652 6.405 -15.698 1.00 93.25 226 ASN A CA 1
ATOM 1816 C C . ASN A 1 226 ? 13.606 5.635 -16.624 1.00 93.25 226 ASN A C 1
ATOM 1818 O O . ASN A 1 226 ? 13.689 5.899 -17.826 1.00 93.25 226 ASN A O 1
ATOM 1822 N N . LYS A 1 227 ? 14.367 4.705 -16.043 1.00 88.50 227 LYS A N 1
ATOM 1823 C CA . LYS A 1 227 ? 15.299 3.844 -16.773 1.00 88.50 227 LYS A CA 1
ATOM 1824 C C . LYS A 1 227 ? 14.823 2.394 -16.725 1.00 88.50 227 LYS A C 1
ATOM 1826 O O . LYS A 1 227 ? 14.400 1.953 -15.657 1.00 88.50 227 LYS A O 1
ATOM 1831 N N . PRO A 1 228 ? 14.946 1.648 -17.833 1.00 85.69 228 PRO A N 1
ATOM 1832 C CA . PRO A 1 228 ? 14.674 0.220 -17.846 1.00 85.69 228 PRO A CA 1
ATOM 1833 C C . PRO A 1 228 ? 15.496 -0.529 -16.802 1.00 85.69 228 PRO A C 1
ATOM 1835 O O . PRO A 1 228 ? 16.700 -0.291 -16.659 1.00 85.69 228 PRO A O 1
ATOM 1838 N N . LEU A 1 229 ? 14.865 -1.489 -16.131 1.00 80.44 229 LEU A N 1
ATOM 1839 C CA . LEU A 1 229 ? 15.585 -2.488 -15.362 1.00 80.44 229 LEU A CA 1
ATOM 1840 C C . LEU A 1 229 ? 16.516 -3.285 -16.290 1.00 80.44 229 LEU A C 1
ATOM 1842 O O . LEU A 1 229 ? 16.138 -3.613 -17.423 1.00 80.44 229 LEU A O 1
ATOM 1846 N N . PRO A 1 230 ? 17.732 -3.633 -15.830 1.00 70.50 230 PRO A N 1
ATOM 1847 C CA . PRO A 1 230 ? 18.592 -4.538 -16.574 1.00 70.50 230 PRO A CA 1
ATOM 1848 C C . PRO A 1 230 ? 17.858 -5.863 -16.810 1.00 70.50 230 PRO A C 1
ATOM 1850 O O . PRO A 1 230 ? 17.118 -6.348 -15.956 1.00 70.50 230 PRO A O 1
AT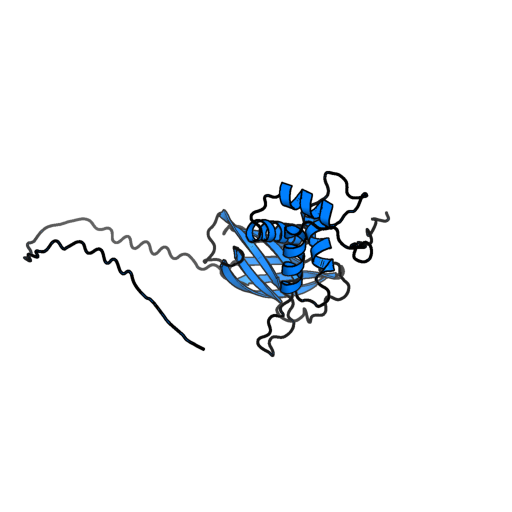OM 1853 N N . SER A 1 231 ? 18.070 -6.472 -17.975 1.00 59.12 231 SER A N 1
ATOM 1854 C CA . SER A 1 231 ? 17.361 -7.680 -18.425 1.00 59.12 231 SER A CA 1
ATOM 1855 C C . SER A 1 231 ? 17.490 -8.885 -17.479 1.00 5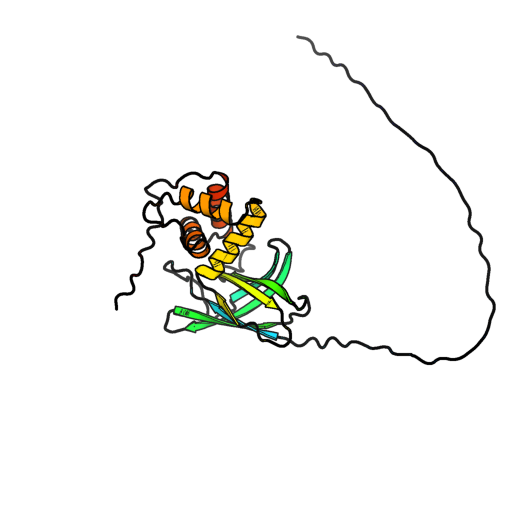9.12 231 SER A C 1
ATOM 1857 O O . SER A 1 231 ? 16.656 -9.787 -17.526 1.00 59.12 231 SER A O 1
ATOM 1859 N N . THR A 1 232 ? 18.489 -8.888 -16.593 1.00 53.22 232 THR A N 1
ATOM 1860 C CA . THR A 1 232 ? 18.718 -9.885 -15.535 1.00 53.22 232 THR A CA 1
ATOM 1861 C C . THR A 1 232 ? 17.925 -9.639 -14.244 1.00 53.22 232 THR A C 1
ATOM 1863 O O . THR A 1 232 ? 17.834 -10.547 -13.425 1.00 53.22 232 THR A O 1
ATOM 1866 N N . GLY A 1 233 ? 17.349 -8.447 -14.062 1.00 48.09 233 GLY A N 1
ATOM 1867 C CA . GLY A 1 233 ? 16.552 -8.045 -12.895 1.00 48.09 233 GLY A CA 1
ATOM 1868 C C . GLY A 1 233 ? 15.052 -7.945 -13.170 1.00 48.09 233 GLY A C 1
ATOM 1869 O O . GLY A 1 233 ? 14.320 -7.405 -12.346 1.00 48.09 233 GLY A O 1
ATOM 1870 N N . LYS A 1 234 ? 14.583 -8.432 -14.328 1.00 54.31 234 LYS A N 1
ATOM 1871 C CA . LYS A 1 234 ? 13.151 -8.431 -14.646 1.00 54.31 234 LYS A CA 1
ATOM 1872 C C . LYS A 1 234 ? 12.392 -9.241 -13.588 1.00 54.31 234 LYS A C 1
ATOM 1874 O O . LYS A 1 234 ? 12.808 -10.373 -13.312 1.00 54.31 234 LYS A O 1
ATOM 1879 N N . PRO A 1 235 ? 11.281 -8.723 -13.034 1.00 51.09 235 PRO A N 1
ATOM 1880 C CA . PRO A 1 235 ? 10.406 -9.519 -12.195 1.00 51.09 235 PRO A CA 1
ATOM 1881 C C . PRO A 1 235 ? 9.921 -10.717 -13.016 1.00 51.09 235 PRO A C 1
ATOM 1883 O O . PRO A 1 235 ? 9.041 -10.600 -13.862 1.00 51.09 235 PRO A O 1
ATOM 1886 N N . ARG A 1 236 ? 10.496 -11.901 -12.787 1.00 45.44 236 ARG A N 1
ATOM 1887 C CA . ARG A 1 236 ? 9.851 -13.150 -13.189 1.00 45.44 236 ARG A CA 1
ATOM 1888 C C . ARG A 1 236 ? 8.731 -13.386 -12.193 1.00 45.44 236 ARG A C 1
ATOM 1890 O O . ARG A 1 236 ? 8.864 -14.202 -11.283 1.00 45.44 236 ARG A O 1
ATOM 1897 N N . VAL A 1 237 ? 7.634 -12.653 -12.349 1.00 41.44 237 VAL A N 1
ATOM 1898 C CA . VAL A 1 237 ? 6.370 -13.123 -11.803 1.00 41.44 237 VAL A CA 1
ATOM 1899 C C . VAL A 1 237 ? 6.091 -14.389 -12.591 1.00 41.44 237 VAL A C 1
ATOM 1901 O O . VAL A 1 237 ? 5.772 -14.349 -13.777 1.00 41.44 237 VAL A O 1
ATOM 1904 N N . VAL A 1 238 ? 6.312 -15.541 -11.958 1.00 33.53 238 VAL A N 1
ATOM 1905 C CA . VAL A 1 238 ? 5.669 -16.763 -12.412 1.00 33.53 238 VAL A CA 1
ATOM 1906 C C . VAL A 1 238 ? 4.196 -16.412 -12.358 1.00 33.53 238 VAL A C 1
ATOM 1908 O O . VAL A 1 238 ? 3.625 -16.318 -11.273 1.00 33.53 238 VAL A O 1
ATOM 1911 N N . ALA A 1 239 ? 3.614 -16.118 -13.521 1.00 29.98 239 ALA A N 1
ATOM 1912 C CA . ALA A 1 239 ? 2.186 -16.155 -13.691 1.00 29.98 239 ALA A CA 1
ATOM 1913 C C . ALA A 1 239 ? 1.795 -17.537 -13.179 1.00 29.98 239 ALA A C 1
ATOM 1915 O O . ALA A 1 239 ? 2.040 -18.551 -13.835 1.00 29.98 239 ALA A O 1
ATOM 1916 N N . GLY A 1 240 ? 1.282 -17.584 -11.950 1.00 28.03 240 GLY A N 1
ATOM 1917 C CA . GLY A 1 240 ? 0.485 -18.689 -11.472 1.00 28.03 240 GLY A CA 1
ATOM 1918 C C . GLY A 1 240 ? -0.735 -18.690 -12.367 1.00 28.03 240 GLY A C 1
ATOM 1919 O O . GLY A 1 240 ? -1.769 -18.124 -12.020 1.00 28.03 240 GLY A O 1
ATOM 1920 N N . GLY A 1 241 ? -0.558 -19.228 -13.576 1.00 24.09 241 GLY A N 1
ATOM 1921 C CA . GLY A 1 241 ? -1.635 -19.549 -14.470 1.00 24.09 241 GLY A CA 1
ATOM 1922 C C . GLY A 1 241 ? -2.641 -20.301 -13.628 1.00 24.09 241 GLY A C 1
ATOM 1923 O O . GLY A 1 241 ? -2.299 -21.269 -12.945 1.00 24.09 241 GLY A O 1
ATOM 1924 N N . ARG A 1 242 ? -3.874 -19.806 -13.636 1.00 27.91 242 ARG A N 1
ATOM 1925 C CA . ARG A 1 242 ? -5.015 -20.625 -13.270 1.00 27.91 242 ARG A CA 1
ATOM 1926 C C . ARG A 1 242 ? -4.996 -21.801 -14.241 1.00 27.91 242 ARG A C 1
ATOM 1928 O O . ARG A 1 242 ? -5.438 -21.674 -15.378 1.00 27.91 242 ARG A O 1
ATOM 1935 N N . LEU A 1 243 ? -4.394 -22.905 -13.817 1.00 24.72 243 LEU A N 1
ATOM 1936 C CA . LEU A 1 243 ? -4.753 -24.204 -14.345 1.00 24.72 243 LEU A CA 1
ATOM 1937 C C . LEU A 1 243 ? -6.167 -24.457 -13.819 1.00 24.72 243 LEU A C 1
ATOM 1939 O O . LEU A 1 243 ? -6.383 -24.460 -12.606 1.00 24.72 243 LEU A O 1
ATOM 1943 N N . PHE A 1 244 ? -7.115 -24.519 -14.752 1.00 33.72 244 PHE A N 1
ATOM 1944 C CA . PHE A 1 244 ? -8.392 -25.186 -14.531 1.00 33.72 244 PHE A CA 1
ATOM 1945 C C . PHE A 1 244 ? -8.147 -26.670 -14.254 1.00 33.72 244 PHE A C 1
ATOM 1947 O O . PHE A 1 244 ? -7.192 -27.219 -14.855 1.00 33.72 244 PHE A O 1
#

Sequence (244 aa):
MNRNILRHHVVKLCLCMGIATALMTSCSRDSNTGAFEGKTQIIATNKPVTIKLTVEPRLTKDIKGDFTQSVPYSIQERSWHKLLDGQLKCNLMPDSRLKCETTDSLNTLIEGKTYRILVFNQRVIANHAKENDEIGCDYFIYDKSRVPNMAITAKTSGECLLWQLNHDTGFGEEEIRRRVYNVLNDSSLGDHFDLPLELYNLYKTYDTEHDWQKALFELTKAIKENKPLPSTGKPRVVAGGRLF

Foldseek 3Di:
DDDDDDDDDDDDDDDDDDDDDDDDDDDDDDDDDDDDPPPPPPPVPQFWFKAKEKEDFQPDPDPDADLCFWWKKWKALDPPGTDDIDTWNWDQDPVRIIITMDTGGPPSDDAQGKIKMWIFGPPDPPDPDLQGQTRFMAMDGDDPVDHHHYYTDLQRRLVVLLRVLCVVPVDDSVLLLLLLCQQLVDPPDDPDDSRSNSLSLQLVLQCPPSNSVRSSVVSSVSSNVSHYDDPVSRRPPVPPPPDD